Protein AF-A0AAV7J5D3-F1 (afdb_monomer_lite)

Foldseek 3Di:
DDPVVVVVVVVVVVVVLVVVVVCCCVVLVPPDPPVVCVVCVLLVLQLVLVVLLVVLLVLLVVLCVVCVVLLVVLVVLLVVLVVVVVVVPVPDPVLVVLVVVLVVVLVVVLVVLVVVLVVLLCVVVVVVVVVVVCVVVPDPDDDPLCDESGNGDDPDPSPDPVVSVVRSVVVNVSSVVSSCSVSVSVSSLSVSVSSLVSSVVSLVVLVVVLVVVVVDPDPDPNVVSVVVSVVSVVSSVVSVVSSCVSCVVSVVSVLVSVLSSLVSVVVSVVVCVVVPLLVVLVVLLVVLVPDPPPPDDPVVVVVSVVSNVVSPPPDFDDDVVPDRPDPVVSVVVSVVSVVVVVVVVVVD

pLDDT: mean 70.88, std 14.69, range [32.59, 91.94]

Structure 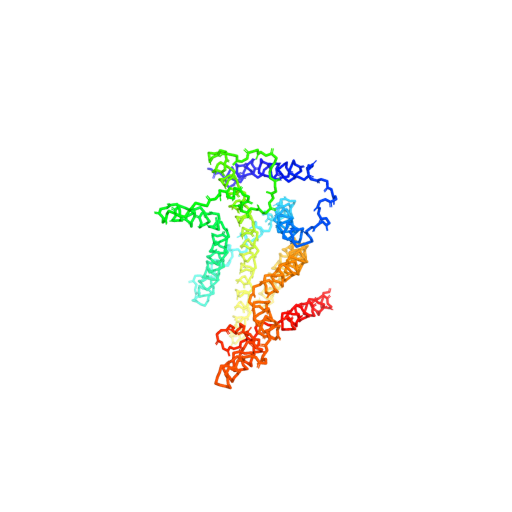(mmCIF, N/CA/C/O backbone):
data_AF-A0AAV7J5D3-F1
#
_entry.id   AF-A0AAV7J5D3-F1
#
loop_
_atom_site.group_PDB
_atom_site.id
_atom_site.type_symbol
_atom_site.label_atom_id
_atom_site.label_alt_id
_atom_site.label_comp_id
_atom_site.label_asym_id
_atom_site.label_entity_id
_atom_site.label_seq_id
_atom_site.pdbx_PDB_ins_code
_atom_site.Cartn_x
_atom_site.Cartn_y
_atom_site.Cartn_z
_atom_site.occupancy
_atom_site.B_iso_or_equiv
_atom_site.auth_seq_id
_atom_site.auth_comp_id
_atom_site.auth_asym_id
_atom_site.auth_atom_id
_atom_site.pdbx_PDB_model_num
ATOM 1 N N . MET A 1 1 ? -7.851 27.744 9.204 1.00 36.59 1 MET A N 1
ATOM 2 C CA . MET A 1 1 ? -7.614 26.862 8.051 1.00 36.59 1 MET A CA 1
ATOM 3 C C . MET A 1 1 ? -8.208 25.514 8.401 1.00 36.59 1 MET A C 1
ATOM 5 O O . MET A 1 1 ? -7.639 24.775 9.199 1.00 36.59 1 MET A O 1
ATOM 9 N N . THR A 1 2 ? -9.455 25.300 7.997 1.00 32.59 2 THR A N 1
ATOM 10 C CA . THR A 1 2 ? -10.208 24.090 8.343 1.00 32.59 2 THR A CA 1
ATOM 11 C C . THR A 1 2 ? -9.626 22.906 7.575 1.00 32.59 2 THR A C 1
ATOM 13 O O . THR A 1 2 ? -9.128 23.059 6.464 1.00 32.59 2 THR A O 1
ATOM 16 N N . PHE A 1 3 ? -9.663 21.714 8.174 1.00 36.38 3 PHE A N 1
ATOM 17 C CA . PHE A 1 3 ? -9.146 20.466 7.593 1.00 36.38 3 PHE A CA 1
ATOM 18 C C . PHE A 1 3 ? -9.681 20.202 6.164 1.00 36.38 3 PHE A C 1
ATOM 20 O O . PHE A 1 3 ? -9.004 19.574 5.357 1.00 36.38 3 PHE A O 1
ATOM 27 N N . GLU A 1 4 ? -10.847 20.761 5.825 1.00 38.91 4 GLU A N 1
ATOM 28 C CA . GLU A 1 4 ? -11.445 20.741 4.485 1.00 38.91 4 GLU A CA 1
ATOM 29 C C . GLU A 1 4 ? -10.689 21.571 3.427 1.00 38.91 4 GLU A C 1
ATOM 31 O O . GLU A 1 4 ? -10.629 21.160 2.271 1.00 38.91 4 GLU A O 1
ATOM 36 N N . GLU A 1 5 ? -10.073 22.704 3.787 1.00 36.41 5 GLU A N 1
ATOM 37 C CA . GLU A 1 5 ? -9.341 23.564 2.837 1.00 36.41 5 GLU A CA 1
ATOM 38 C C . GLU A 1 5 ? -8.019 22.926 2.395 1.00 36.41 5 GLU A C 1
ATOM 40 O O . GLU A 1 5 ? -7.658 22.985 1.221 1.00 36.41 5 GLU A O 1
ATOM 45 N N . ILE A 1 6 ? -7.323 22.260 3.322 1.00 39.62 6 ILE A N 1
ATOM 46 C CA . ILE A 1 6 ? -6.082 21.525 3.032 1.00 39.62 6 ILE A CA 1
ATOM 47 C C . ILE A 1 6 ? -6.390 20.321 2.131 1.00 39.62 6 ILE A C 1
ATOM 49 O O . ILE A 1 6 ? -5.696 20.096 1.142 1.00 39.62 6 ILE A O 1
ATOM 53 N N . TRP A 1 7 ? -7.488 19.609 2.404 1.00 48.44 7 TRP A N 1
ATOM 54 C CA . TRP A 1 7 ? -7.929 18.492 1.569 1.00 48.44 7 TRP A CA 1
ATOM 55 C C . TRP A 1 7 ? -8.357 18.940 0.164 1.00 48.44 7 TRP A C 1
ATOM 57 O O . TRP A 1 7 ? -8.027 18.273 -0.807 1.00 48.44 7 TRP A O 1
ATOM 67 N N . SER A 1 8 ? -9.023 20.091 0.028 1.00 43.75 8 SER A N 1
ATOM 68 C CA . SER A 1 8 ? -9.455 20.671 -1.258 1.00 43.75 8 SER A CA 1
ATOM 69 C C . SER A 1 8 ? -8.291 21.081 -2.180 1.00 43.75 8 SER A C 1
ATOM 71 O O . SER A 1 8 ? -8.371 20.947 -3.404 1.00 43.75 8 SER A O 1
ATOM 73 N N . ILE A 1 9 ? -7.172 21.544 -1.617 1.00 45.00 9 ILE A N 1
ATOM 74 C CA . ILE A 1 9 ? -5.987 21.917 -2.405 1.00 45.00 9 ILE A CA 1
ATOM 75 C C . ILE A 1 9 ? -5.236 20.667 -2.875 1.00 45.00 9 ILE A C 1
ATOM 77 O O . ILE A 1 9 ? -4.890 20.570 -4.055 1.00 45.00 9 ILE A O 1
ATOM 81 N N . GLU A 1 10 ? -5.053 19.673 -1.999 1.00 50.38 10 GLU A N 1
ATOM 82 C CA . GLU A 1 10 ? -4.481 18.383 -2.402 1.00 50.38 10 GLU A CA 1
ATOM 83 C C . GLU A 1 10 ? -5.347 17.726 -3.491 1.00 50.38 10 GLU A C 1
ATOM 85 O O . GLU A 1 10 ? -4.829 17.177 -4.459 1.00 50.38 10 GLU A O 1
ATOM 90 N N . PHE A 1 11 ? -6.670 17.868 -3.414 1.00 52.91 11 PHE A N 1
ATOM 91 C CA . PHE A 1 11 ? -7.672 17.347 -4.353 1.00 52.91 11 PHE A CA 1
ATOM 92 C C . PHE A 1 11 ? -7.592 17.903 -5.778 1.00 52.91 11 PHE A C 1
ATOM 94 O O . PHE A 1 11 ? -7.777 17.161 -6.748 1.00 52.91 11 PHE A O 1
ATOM 101 N N . ALA A 1 12 ? -7.334 19.200 -5.944 1.00 47.59 12 ALA A N 1
ATOM 102 C CA . ALA A 1 12 ? -7.120 19.775 -7.272 1.00 47.59 12 ALA A CA 1
ATOM 103 C C . ALA A 1 12 ? -5.873 19.161 -7.928 1.00 47.59 12 ALA A C 1
ATOM 105 O O . ALA A 1 12 ? -5.887 18.821 -9.114 1.00 47.59 12 ALA A O 1
ATOM 106 N N . VAL A 1 13 ? -4.841 18.918 -7.115 1.00 50.47 13 VAL A N 1
ATOM 107 C CA . VAL A 1 13 ? -3.612 18.223 -7.505 1.00 50.47 13 VAL A CA 1
ATOM 108 C C . VAL A 1 13 ? -3.896 16.741 -7.817 1.00 50.47 13 VAL A C 1
ATOM 110 O O . VAL A 1 13 ? -3.432 16.251 -8.841 1.00 50.47 13 VAL A O 1
ATOM 113 N N . PHE A 1 14 ? -4.760 16.051 -7.058 1.00 54.62 14 PHE A N 1
ATOM 114 C CA . PHE A 1 14 ? -5.232 14.684 -7.355 1.00 54.62 14 PHE A CA 1
ATOM 115 C C . PHE A 1 14 ? -5.939 14.562 -8.712 1.00 54.62 14 PHE A C 1
ATOM 117 O O . PHE A 1 14 ? -5.673 13.618 -9.457 1.00 54.62 14 PHE A O 1
ATOM 124 N N . LYS A 1 15 ? -6.839 15.496 -9.055 1.00 56.88 15 LYS A N 1
ATOM 125 C CA . LYS A 1 15 ? -7.505 15.509 -10.371 1.00 56.88 15 LYS A CA 1
ATOM 126 C C . LYS A 1 15 ? -6.503 15.763 -11.490 1.00 56.88 15 LYS A C 1
ATOM 128 O O . LYS A 1 15 ? -6.529 15.051 -12.485 1.00 56.88 15 LYS A O 1
ATOM 133 N N . LEU A 1 16 ? -5.604 16.731 -11.317 1.00 51.75 16 LEU A N 1
ATOM 134 C CA . LEU A 1 16 ? -4.569 17.049 -12.301 1.00 51.75 16 LEU A CA 1
ATOM 135 C C . LEU A 1 16 ? -3.589 15.891 -12.515 1.00 51.75 16 LEU A C 1
ATOM 137 O O . LEU A 1 16 ? -3.230 15.626 -13.657 1.00 51.75 16 LEU A O 1
ATOM 141 N N . ILE A 1 17 ? -3.212 15.168 -11.457 1.00 54.12 17 ILE A N 1
ATOM 142 C CA . ILE A 1 17 ? -2.296 14.023 -11.538 1.00 54.12 17 ILE A CA 1
ATOM 143 C C . ILE A 1 17 ? -3.001 12.778 -12.072 1.00 54.12 17 ILE A C 1
ATOM 145 O O . ILE A 1 17 ? -2.451 12.096 -12.920 1.00 54.12 17 ILE A O 1
ATOM 149 N N . GLY A 1 18 ? -4.229 12.475 -11.647 1.00 53.59 18 GLY A N 1
ATOM 150 C CA . GLY A 1 18 ? -4.993 11.356 -12.208 1.00 53.59 18 GLY A CA 1
ATOM 151 C C . GLY A 1 18 ? -5.295 11.554 -13.696 1.00 53.59 18 GLY A C 1
ATOM 152 O O . GLY A 1 18 ? -5.185 10.615 -14.486 1.00 53.59 18 GLY A O 1
ATOM 153 N N . ILE A 1 19 ? -5.609 12.790 -14.099 1.00 55.44 19 ILE A N 1
ATOM 154 C CA . ILE A 1 19 ? -5.796 13.166 -15.504 1.00 55.44 19 ILE A CA 1
ATOM 155 C C . ILE A 1 19 ? -4.457 13.134 -16.247 1.00 55.44 19 ILE A C 1
ATOM 157 O O . ILE A 1 19 ? -4.412 12.596 -17.342 1.00 55.44 19 ILE A O 1
ATOM 161 N N . SER A 1 20 ? -3.350 13.614 -15.674 1.00 51.62 20 SER A N 1
ATOM 162 C CA . SER A 1 20 ? -2.047 13.570 -16.353 1.00 51.62 20 SER A CA 1
ATOM 163 C C . SER A 1 20 ? -1.475 12.155 -16.459 1.00 51.62 20 SER A C 1
ATOM 165 O O . SER A 1 20 ? -0.891 11.827 -17.484 1.00 51.62 20 SER A O 1
ATOM 167 N N . LEU A 1 21 ? -1.699 11.293 -15.463 1.00 51.84 21 LEU A N 1
ATOM 168 C CA . LEU A 1 21 ? -1.267 9.896 -15.451 1.00 51.84 21 LEU A CA 1
ATOM 169 C C . LEU A 1 21 ? -2.088 9.053 -16.428 1.00 51.84 21 LEU A C 1
ATOM 171 O O . LEU A 1 21 ? -1.528 8.293 -17.209 1.00 51.84 21 LEU A O 1
ATOM 175 N N . SER A 1 22 ? -3.414 9.224 -16.434 1.00 55.31 22 SER A N 1
ATOM 176 C CA . SER A 1 22 ? -4.280 8.577 -17.425 1.00 55.31 22 SER A CA 1
ATOM 177 C C . SER A 1 22 ? -3.998 9.093 -18.833 1.00 55.31 22 SER A C 1
ATOM 179 O O . SER A 1 22 ? -3.942 8.293 -19.757 1.00 55.31 22 SER A O 1
ATOM 181 N N . HIS A 1 23 ? -3.729 10.388 -19.004 1.00 51.81 23 HIS A N 1
ATOM 182 C CA . HIS A 1 23 ? -3.381 10.960 -20.300 1.00 51.81 23 HIS A CA 1
ATOM 183 C C . HIS A 1 23 ? -1.976 10.556 -20.762 1.00 51.81 23 HIS A C 1
ATOM 185 O O . HIS A 1 23 ? -1.795 10.371 -21.955 1.00 51.81 23 HIS A O 1
ATOM 191 N N . ALA A 1 24 ? -1.000 10.366 -19.867 1.00 50.69 24 ALA A N 1
ATOM 192 C CA . ALA A 1 24 ? 0.343 9.876 -20.200 1.00 50.69 24 ALA A CA 1
ATOM 193 C C . ALA A 1 24 ? 0.362 8.376 -20.515 1.00 50.69 24 ALA A C 1
ATOM 195 O O . ALA A 1 24 ? 1.063 7.946 -21.428 1.00 50.69 24 ALA A O 1
ATOM 196 N N . LEU A 1 25 ? -0.454 7.586 -19.811 1.00 53.22 25 LEU A N 1
ATOM 197 C CA . LEU A 1 25 ? -0.694 6.191 -20.163 1.00 53.22 25 LEU A CA 1
ATOM 198 C C . LEU A 1 25 ? -1.401 6.131 -21.522 1.00 53.22 25 LEU A C 1
ATOM 200 O O . LEU A 1 25 ? -0.876 5.536 -22.449 1.00 53.22 25 LEU A O 1
ATOM 204 N N . VAL A 1 26 ? -2.536 6.810 -21.707 1.00 49.50 26 VAL A N 1
ATOM 205 C CA . VAL A 1 26 ? -3.296 6.782 -22.972 1.00 49.50 26 VAL A CA 1
ATOM 206 C C . VAL A 1 26 ? -2.495 7.356 -24.148 1.00 49.50 26 VAL A C 1
ATOM 208 O O . VAL A 1 26 ? -2.555 6.796 -25.241 1.00 49.50 26 VAL A O 1
ATOM 211 N N . SER A 1 27 ? -1.708 8.419 -23.954 1.00 45.56 27 SER A N 1
ATOM 212 C CA . SER A 1 27 ? -0.880 9.001 -25.020 1.00 45.56 27 SER A CA 1
ATOM 213 C C . SER A 1 27 ? 0.373 8.176 -25.329 1.00 45.56 27 SER A C 1
ATOM 215 O O . SER A 1 27 ? 0.782 8.134 -26.488 1.00 45.56 27 SER A O 1
ATOM 217 N N . GLY A 1 28 ? 0.944 7.472 -24.342 1.00 47.78 28 GLY A N 1
ATOM 218 C CA . GLY A 1 28 ? 2.042 6.517 -24.532 1.00 47.78 28 GLY A CA 1
ATOM 219 C C . GLY A 1 28 ? 1.597 5.177 -25.135 1.00 47.78 28 GLY A C 1
ATOM 220 O O . GLY A 1 28 ? 2.317 4.602 -25.948 1.00 47.78 28 GLY A O 1
ATOM 221 N N . TYR A 1 29 ? 0.385 4.704 -24.816 1.00 50.06 29 TYR A N 1
ATOM 222 C CA . TYR A 1 29 ? -0.185 3.451 -25.338 1.00 50.06 29 TYR A CA 1
ATOM 223 C C . TYR A 1 29 ? -0.724 3.557 -26.766 1.00 50.06 29 TYR A C 1
ATOM 225 O O . TYR A 1 29 ? -0.978 2.530 -27.389 1.00 50.06 29 TYR A O 1
ATOM 233 N N . CYS A 1 30 ? -0.902 4.760 -27.318 1.00 43.88 30 CYS A N 1
ATOM 234 C CA . CYS A 1 30 ? -1.541 4.909 -28.628 1.00 43.88 30 CYS A CA 1
ATOM 235 C C . CYS A 1 30 ? -0.591 4.747 -29.830 1.00 43.88 30 CYS A C 1
ATOM 237 O O . CYS A 1 30 ? -1.042 4.933 -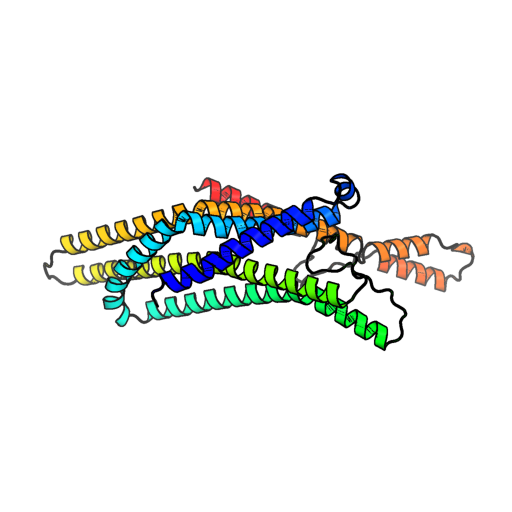30.960 1.00 43.88 30 CYS A O 1
ATOM 239 N N . LYS A 1 31 ? 0.705 4.432 -29.639 1.00 44.25 31 LYS A N 1
ATOM 240 C CA . LYS A 1 31 ? 1.666 4.410 -30.762 1.00 44.25 31 LYS A CA 1
ATOM 241 C C . LYS A 1 31 ? 2.808 3.374 -30.796 1.00 44.25 31 LYS A C 1
ATOM 243 O O . LYS A 1 31 ? 3.707 3.569 -31.610 1.00 44.25 31 LYS A O 1
ATOM 248 N N . PRO A 1 32 ? 2.763 2.234 -30.090 1.00 47.69 32 PRO A N 1
ATOM 249 C CA . PRO A 1 32 ? 3.345 1.017 -30.638 1.00 47.69 32 PRO A CA 1
ATOM 250 C C . PRO A 1 32 ? 2.210 0.066 -31.009 1.00 47.69 32 PRO A C 1
ATOM 252 O O . PRO A 1 32 ? 1.333 -0.236 -30.198 1.00 47.69 32 PRO A O 1
ATOM 255 N N . SER A 1 33 ? 2.197 -0.377 -32.260 1.00 49.22 33 SER A N 1
ATOM 256 C CA . SER A 1 33 ? 1.322 -1.440 -32.738 1.00 49.22 33 SER A CA 1
ATOM 257 C C . SER A 1 33 ? 1.333 -2.608 -31.751 1.00 49.22 33 SER A C 1
ATOM 259 O O . SER A 1 33 ? 2.394 -3.066 -31.342 1.00 49.22 33 SER A O 1
ATOM 261 N N . LEU A 1 34 ? 0.154 -3.135 -31.409 1.00 52.34 34 LEU A N 1
ATOM 262 C CA . LEU A 1 34 ? -0.038 -4.375 -30.634 1.00 52.34 34 LEU A CA 1
ATOM 263 C C . LEU A 1 34 ? 0.832 -5.552 -31.141 1.00 52.34 34 LEU A C 1
ATOM 265 O O . LEU A 1 34 ? 1.062 -6.501 -30.402 1.00 52.34 34 LEU A O 1
ATOM 269 N N . LEU A 1 35 ? 1.321 -5.466 -32.384 1.00 48.00 35 LEU A N 1
ATOM 270 C CA . LEU A 1 35 ? 2.261 -6.381 -33.029 1.00 48.00 35 LEU A CA 1
ATOM 271 C C . LEU A 1 35 ? 3.660 -6.408 -32.374 1.00 48.00 35 LEU A C 1
ATOM 273 O O . LEU A 1 35 ? 4.190 -7.491 -32.172 1.00 48.00 35 LEU A O 1
ATOM 277 N N . ASP A 1 36 ? 4.219 -5.264 -31.964 1.00 56.88 36 ASP A N 1
ATOM 278 C CA . ASP A 1 36 ? 5.592 -5.165 -31.423 1.00 56.88 36 ASP A CA 1
ATOM 279 C C . ASP A 1 36 ? 5.718 -5.804 -30.026 1.00 56.88 36 ASP A C 1
ATOM 281 O O . ASP A 1 36 ? 6.803 -6.170 -29.579 1.00 56.88 36 ASP A O 1
ATOM 285 N N . TRP A 1 37 ? 4.594 -5.957 -29.318 1.00 56.72 37 TRP A N 1
ATOM 286 C CA . TRP A 1 37 ? 4.533 -6.614 -28.009 1.00 56.72 37 TRP A CA 1
ATOM 287 C C . TRP A 1 37 ? 4.737 -8.127 -28.100 1.00 56.72 37 TRP A C 1
ATOM 289 O O . TRP A 1 37 ? 5.162 -8.747 -27.124 1.00 56.72 37 TRP A O 1
ATOM 299 N N . PHE A 1 38 ? 4.431 -8.725 -29.256 1.00 55.81 38 PHE A N 1
ATOM 300 C CA . PHE A 1 38 ? 4.620 -10.156 -29.475 1.00 55.81 38 PHE A CA 1
ATOM 301 C C . PHE A 1 38 ? 6.084 -10.524 -29.741 1.00 55.81 38 PHE A C 1
ATOM 303 O O . PHE A 1 38 ? 6.456 -11.669 -29.490 1.00 55.81 38 PHE A O 1
ATOM 310 N N . ASP A 1 39 ? 6.917 -9.569 -30.164 1.00 61.69 39 ASP A N 1
ATOM 311 C CA . ASP A 1 39 ? 8.324 -9.827 -30.485 1.00 61.69 39 ASP A CA 1
ATOM 312 C C . ASP A 1 39 ? 9.204 -9.988 -29.231 1.00 61.69 39 ASP A C 1
ATOM 314 O O . ASP A 1 39 ? 10.155 -10.767 -29.243 1.00 61.69 39 ASP A O 1
ATOM 318 N N . ASP A 1 40 ? 8.864 -9.327 -28.114 1.00 72.19 40 ASP A N 1
ATOM 319 C CA . ASP A 1 40 ? 9.622 -9.395 -26.855 1.00 72.19 40 ASP A CA 1
ATOM 320 C C . ASP A 1 40 ? 8.696 -9.610 -25.640 1.00 72.19 40 ASP A C 1
ATOM 322 O O . ASP A 1 40 ? 8.446 -8.719 -24.821 1.00 72.19 40 ASP A O 1
ATOM 326 N N . ILE A 1 41 ? 8.216 -10.850 -25.483 1.00 75.25 41 ILE A N 1
ATOM 327 C CA . ILE A 1 41 ? 7.300 -11.293 -24.406 1.00 75.25 41 ILE A CA 1
ATOM 328 C C . ILE A 1 41 ? 7.780 -10.859 -23.006 1.00 75.25 41 ILE A C 1
ATOM 330 O O . ILE A 1 41 ? 6.984 -10.575 -22.112 1.00 75.25 41 ILE A O 1
ATOM 334 N N . TYR A 1 42 ? 9.094 -10.781 -22.798 1.00 72.75 42 TYR A N 1
ATOM 335 C CA . TYR A 1 42 ? 9.681 -10.372 -21.523 1.00 72.75 42 TYR A CA 1
ATOM 336 C C . TYR A 1 42 ? 9.556 -8.874 -21.245 1.00 72.75 42 TYR A C 1
ATOM 338 O O . TYR A 1 42 ? 9.266 -8.492 -20.115 1.00 72.75 42 TYR A O 1
ATOM 346 N N . HIS A 1 43 ? 9.746 -8.035 -22.265 1.00 75.31 43 HIS A N 1
ATOM 347 C CA . HIS A 1 43 ? 9.540 -6.594 -22.140 1.00 75.31 43 HIS A CA 1
ATOM 348 C C . HIS A 1 43 ? 8.053 -6.298 -21.923 1.00 75.31 43 HIS A C 1
ATOM 350 O O . HIS A 1 43 ? 7.693 -5.525 -21.038 1.00 75.31 43 HIS A O 1
ATOM 356 N N . ALA A 1 44 ? 7.183 -7.018 -22.638 1.00 77.38 44 ALA A N 1
ATOM 357 C CA . ALA A 1 44 ? 5.742 -6.975 -22.425 1.00 77.38 44 ALA A CA 1
ATOM 358 C C . ALA A 1 44 ? 5.351 -7.325 -20.977 1.00 77.38 44 ALA A C 1
ATOM 360 O O . ALA A 1 44 ? 4.531 -6.630 -20.380 1.00 77.38 44 ALA A O 1
ATOM 361 N N . ALA A 1 45 ? 5.955 -8.363 -20.386 1.00 76.25 45 ALA A N 1
ATOM 362 C CA . ALA A 1 45 ? 5.697 -8.755 -19.000 1.00 76.25 45 ALA A CA 1
ATOM 363 C C . ALA A 1 45 ? 6.155 -7.696 -17.977 1.00 76.25 45 ALA A C 1
ATOM 365 O O . ALA A 1 45 ? 5.462 -7.476 -16.982 1.00 76.25 45 ALA A O 1
ATOM 366 N N . GLU A 1 46 ? 7.282 -7.022 -18.224 1.00 75.81 46 GLU A N 1
ATOM 367 C CA . GLU A 1 46 ? 7.785 -5.934 -17.374 1.00 75.81 46 GLU A CA 1
ATOM 368 C C . GLU A 1 46 ? 6.860 -4.707 -17.425 1.00 75.81 46 GLU A C 1
ATOM 370 O O . GLU A 1 46 ? 6.466 -4.174 -16.386 1.00 75.81 46 GLU A O 1
ATOM 375 N N . VAL A 1 47 ? 6.424 -4.303 -18.624 1.00 81.19 47 VAL A N 1
ATOM 376 C CA . VAL A 1 47 ? 5.466 -3.197 -18.780 1.00 81.19 47 VAL A CA 1
ATOM 377 C C . VAL A 1 47 ? 4.100 -3.569 -18.198 1.00 81.19 47 VAL A C 1
ATOM 379 O O . VAL A 1 47 ? 3.441 -2.740 -17.575 1.00 81.19 47 VAL A O 1
ATOM 382 N N . PHE A 1 48 ? 3.672 -4.823 -18.333 1.00 82.94 48 PHE A N 1
ATOM 383 C CA . PHE A 1 48 ? 2.415 -5.287 -17.753 1.00 82.94 48 PHE A CA 1
ATOM 384 C C . PHE A 1 48 ? 2.429 -5.256 -16.216 1.00 82.94 48 PHE A C 1
ATOM 386 O O . PHE A 1 48 ? 1.462 -4.789 -15.616 1.00 82.94 48 PHE A O 1
ATOM 393 N N . SER A 1 49 ? 3.528 -5.666 -15.574 1.00 83.06 49 SER A N 1
ATOM 394 C CA . SER A 1 49 ? 3.732 -5.507 -14.122 1.00 83.06 49 SER A CA 1
ATOM 395 C C . SER A 1 49 ? 3.591 -4.039 -13.694 1.00 83.06 49 SER A C 1
ATOM 397 O O . SER A 1 49 ? 2.829 -3.713 -12.778 1.00 83.06 49 SER A O 1
ATOM 399 N N . LEU A 1 50 ? 4.205 -3.117 -14.441 1.00 81.69 50 LEU A N 1
ATOM 400 C CA . LEU A 1 50 ? 4.058 -1.686 -14.191 1.00 81.69 50 LEU A CA 1
ATOM 401 C C . LEU A 1 50 ? 2.595 -1.217 -14.298 1.00 81.69 50 LEU A C 1
ATOM 403 O O . LEU A 1 50 ? 2.111 -0.499 -13.419 1.00 81.69 50 LEU A O 1
ATOM 407 N N . ILE A 1 51 ? 1.876 -1.635 -15.347 1.00 84.94 51 ILE A N 1
ATOM 408 C CA . ILE A 1 51 ? 0.452 -1.310 -15.534 1.00 84.94 51 ILE A CA 1
ATOM 409 C C . ILE A 1 51 ? -0.368 -1.782 -14.336 1.00 84.94 51 ILE A C 1
ATOM 411 O O . ILE A 1 51 ? -1.203 -1.027 -13.838 1.00 84.94 51 ILE A O 1
ATOM 415 N N . LEU A 1 52 ? -0.133 -3.006 -13.854 1.00 84.69 52 LEU A N 1
ATOM 416 C CA . LEU A 1 52 ? -0.846 -3.559 -12.703 1.00 84.69 52 LEU A CA 1
ATOM 417 C C . LEU A 1 52 ? -0.595 -2.744 -11.429 1.00 84.69 52 LEU A C 1
ATOM 419 O O . LEU A 1 52 ? -1.544 -2.446 -10.701 1.00 84.69 52 LEU A O 1
ATOM 423 N N . SER A 1 53 ? 0.653 -2.337 -11.182 1.00 84.69 53 SER A N 1
ATOM 424 C CA . SER A 1 53 ? 1.029 -1.509 -10.028 1.00 84.69 53 SER A CA 1
ATOM 425 C C . SER A 1 53 ? 0.374 -0.118 -10.064 1.00 84.69 53 SER A C 1
ATOM 427 O O . SER A 1 53 ? -0.172 0.370 -9.063 1.00 84.69 53 SER A O 1
ATOM 429 N N . VAL A 1 54 ? 0.331 0.507 -11.244 1.00 83.00 54 VAL A N 1
ATOM 430 C CA . VAL A 1 54 ? -0.350 1.794 -11.437 1.00 83.00 54 VAL A CA 1
ATOM 431 C C . VAL A 1 54 ? -1.866 1.646 -11.299 1.00 83.00 54 VAL A C 1
ATOM 433 O O . VAL A 1 54 ? -2.500 2.432 -10.590 1.00 83.00 54 VAL A O 1
ATOM 436 N N . LEU A 1 55 ? -2.454 0.612 -11.904 1.00 86.38 55 LEU A N 1
ATOM 437 C CA . LEU A 1 55 ? -3.879 0.308 -11.792 1.00 86.38 55 LEU A CA 1
ATOM 438 C C . LEU A 1 55 ? -4.285 0.098 -10.330 1.00 86.38 55 LEU A C 1
ATOM 440 O O . LEU A 1 55 ? -5.316 0.611 -9.896 1.00 86.38 55 LEU A O 1
ATOM 444 N N . LEU A 1 56 ? -3.455 -0.595 -9.550 1.00 86.56 56 LEU A N 1
ATOM 445 C CA . LEU A 1 56 ? -3.681 -0.787 -8.123 1.00 86.56 56 LEU A CA 1
ATOM 446 C C . LEU A 1 56 ? -3.701 0.547 -7.363 1.00 86.56 56 LEU A C 1
ATOM 448 O O . LEU A 1 56 ? -4.602 0.786 -6.555 1.00 86.56 56 LEU A O 1
ATOM 452 N N . SER A 1 57 ? -2.750 1.435 -7.649 1.00 85.44 57 SER A N 1
ATOM 453 C CA . SER A 1 57 ? -2.696 2.769 -7.038 1.00 85.44 57 SER A CA 1
ATOM 454 C C . SER A 1 57 ? -3.954 3.589 -7.359 1.00 85.44 57 SER A C 1
ATOM 456 O O . SER A 1 57 ? -4.541 4.206 -6.467 1.00 85.44 57 SER A O 1
ATOM 458 N N . ILE A 1 58 ? -4.430 3.527 -8.608 1.00 84.88 58 ILE A N 1
ATOM 459 C CA . ILE A 1 58 ? -5.665 4.189 -9.053 1.00 84.88 58 ILE A CA 1
ATOM 460 C C . ILE A 1 58 ? -6.896 3.588 -8.365 1.00 84.88 58 ILE A C 1
ATOM 462 O O . ILE A 1 58 ? -7.773 4.331 -7.923 1.00 84.88 58 ILE A O 1
ATOM 466 N N . ILE A 1 59 ? -6.981 2.261 -8.231 1.00 86.06 59 ILE A N 1
ATOM 467 C CA . ILE A 1 59 ? -8.096 1.593 -7.540 1.00 86.06 59 ILE A CA 1
ATOM 468 C C . ILE A 1 59 ? -8.146 2.016 -6.070 1.00 86.06 59 ILE A C 1
ATOM 470 O O . ILE A 1 59 ? -9.218 2.359 -5.577 1.00 86.06 59 ILE A O 1
ATOM 474 N N . LYS A 1 60 ? -7.004 2.060 -5.373 1.00 86.19 60 LYS A N 1
ATOM 475 C CA . LYS A 1 60 ? -6.945 2.537 -3.981 1.00 86.19 60 LYS A CA 1
ATOM 476 C C . LYS A 1 60 ? -7.399 3.994 -3.866 1.00 86.19 60 LYS A C 1
ATOM 478 O O . LYS A 1 60 ? -8.260 4.304 -3.043 1.00 86.19 60 LYS A O 1
ATOM 483 N N . ALA A 1 61 ? -6.862 4.873 -4.714 1.00 84.81 61 ALA A N 1
ATOM 484 C CA . ALA A 1 61 ? -7.198 6.294 -4.704 1.00 84.81 61 ALA A CA 1
ATOM 485 C C . ALA A 1 61 ? -8.684 6.538 -5.022 1.00 84.81 61 ALA A C 1
ATOM 487 O O . ALA A 1 61 ? -9.363 7.270 -4.306 1.00 84.81 61 ALA A O 1
ATOM 488 N N . SER A 1 62 ? -9.212 5.879 -6.056 1.00 83.69 62 SER A N 1
ATOM 489 C CA . SER A 1 62 ? -10.617 5.998 -6.461 1.00 83.69 62 SER A CA 1
ATOM 490 C C . SER A 1 62 ? -11.583 5.401 -5.436 1.00 83.69 62 SER A C 1
ATOM 492 O O . SER A 1 62 ? -12.634 5.985 -5.180 1.00 83.69 62 SER A O 1
ATOM 494 N N . ALA A 1 63 ? -11.236 4.286 -4.791 1.00 84.19 63 ALA A N 1
ATOM 495 C CA . ALA A 1 63 ? -12.062 3.712 -3.734 1.00 84.19 63 ALA A CA 1
ATOM 496 C C . ALA A 1 63 ? -12.138 4.637 -2.510 1.00 84.19 63 ALA A C 1
ATOM 498 O O . ALA A 1 63 ? -13.227 4.897 -1.996 1.00 84.19 63 ALA A O 1
ATOM 499 N N . LEU A 1 64 ? -11.001 5.197 -2.082 1.00 83.25 64 LEU A N 1
ATOM 500 C CA . LEU A 1 64 ? -10.950 6.158 -0.977 1.00 83.25 64 LEU A CA 1
ATOM 501 C C . LEU A 1 64 ? -11.739 7.435 -1.307 1.00 83.25 64 LEU A C 1
ATOM 503 O O . LEU A 1 64 ? -12.465 7.958 -0.463 1.00 83.25 64 LEU A O 1
ATOM 507 N N . TRP A 1 65 ? -11.660 7.873 -2.563 1.00 84.25 65 TRP A N 1
ATOM 508 C CA . TRP A 1 65 ? -12.413 8.994 -3.111 1.00 84.25 65 TRP A CA 1
ATOM 509 C C . TRP A 1 65 ? -13.935 8.778 -3.073 1.00 84.25 65 TRP A C 1
ATOM 511 O O . TRP A 1 65 ? -14.680 9.608 -2.544 1.00 84.25 65 TRP A O 1
ATOM 521 N N . ILE A 1 66 ? -14.414 7.646 -3.598 1.00 86.06 66 ILE A N 1
ATOM 522 C CA . ILE A 1 66 ? -15.845 7.306 -3.629 1.00 86.06 66 ILE A CA 1
ATOM 523 C C . ILE A 1 66 ? -16.397 7.190 -2.202 1.00 86.06 66 ILE A C 1
ATOM 525 O O . ILE A 1 66 ? -17.508 7.640 -1.920 1.00 86.06 66 ILE A O 1
ATOM 529 N N . CYS A 1 67 ? -15.608 6.638 -1.279 1.00 83.38 67 CYS A N 1
ATOM 530 C CA . CYS A 1 67 ? -16.029 6.404 0.097 1.00 83.38 67 CYS A CA 1
ATOM 531 C C . CYS A 1 67 ? -15.730 7.559 1.068 1.00 83.38 67 CYS A C 1
ATOM 533 O O . CYS A 1 67 ? -15.943 7.392 2.270 1.00 83.38 67 CYS A O 1
ATOM 535 N N . GLN A 1 68 ? -15.293 8.729 0.589 1.00 87.19 68 GLN A N 1
ATOM 536 C CA . GLN A 1 68 ? -14.871 9.846 1.448 1.00 87.19 68 GLN A CA 1
ATOM 537 C C . GLN A 1 68 ? -15.930 10.266 2.483 1.00 87.19 68 GLN A C 1
ATOM 539 O O . GLN A 1 68 ? -15.603 10.534 3.635 1.00 87.19 68 GLN A O 1
ATOM 544 N N . ARG A 1 69 ? -17.217 10.266 2.108 1.00 88.25 69 ARG A N 1
ATOM 545 C CA . ARG A 1 69 ? -18.314 10.648 3.014 1.00 88.25 69 ARG A CA 1
ATOM 546 C C . ARG A 1 69 ? -18.463 9.649 4.159 1.00 88.25 69 ARG A C 1
ATOM 548 O O . ARG A 1 69 ? -18.535 10.048 5.317 1.00 88.25 69 ARG A O 1
ATOM 555 N N . ASN A 1 70 ? -18.427 8.360 3.832 1.00 88.12 70 ASN A N 1
ATOM 556 C CA . ASN A 1 70 ? -18.508 7.282 4.815 1.00 88.12 70 ASN A CA 1
ATOM 557 C C . ASN A 1 70 ? -17.273 7.283 5.726 1.00 88.12 70 ASN A C 1
ATOM 559 O O . ASN A 1 70 ? -17.388 7.041 6.923 1.00 88.12 70 ASN A O 1
ATOM 563 N N . LEU A 1 71 ? -16.092 7.587 5.176 1.00 87.69 71 LEU A N 1
ATOM 564 C CA . LEU A 1 71 ? -14.861 7.713 5.952 1.00 87.69 71 LEU A CA 1
ATOM 565 C C . LEU A 1 71 ? -14.947 8.865 6.962 1.00 87.69 71 LEU A C 1
ATOM 567 O O . LEU A 1 71 ? -14.595 8.676 8.123 1.00 87.69 71 LEU A O 1
ATOM 571 N N . LEU A 1 72 ? -15.444 10.034 6.549 1.00 88.81 72 LEU A N 1
ATOM 572 C CA . LEU A 1 72 ? -15.644 11.176 7.446 1.00 88.81 72 LEU A CA 1
ATOM 573 C C . LEU A 1 72 ? -16.650 10.860 8.559 1.00 88.81 72 LEU A C 1
ATOM 575 O O . LEU A 1 72 ? -16.420 11.224 9.712 1.00 88.81 72 LEU A O 1
ATOM 579 N N . GLU A 1 73 ? -17.727 10.136 8.244 1.00 91.00 73 GLU A N 1
ATOM 580 C CA . GLU A 1 73 ? -18.684 9.656 9.245 1.00 91.00 73 GLU A CA 1
ATOM 581 C C . GLU A 1 73 ? -18.010 8.720 10.263 1.00 91.00 73 GLU A C 1
ATOM 583 O O . GLU A 1 73 ? -18.142 8.926 11.467 1.00 91.00 73 GLU A O 1
ATOM 588 N N . ILE A 1 74 ? -17.204 7.759 9.796 1.00 89.19 74 ILE A N 1
ATOM 589 C CA . ILE A 1 74 ? -16.435 6.846 10.658 1.00 89.19 74 ILE A CA 1
ATOM 590 C C . ILE A 1 74 ? -15.446 7.616 11.545 1.00 89.19 74 ILE A C 1
ATOM 592 O O . ILE A 1 74 ? -15.309 7.312 12.728 1.00 89.19 74 ILE A O 1
ATOM 596 N N . ILE A 1 75 ? -14.750 8.617 11.002 1.00 88.44 75 ILE A N 1
ATOM 597 C CA . ILE A 1 75 ? -13.810 9.445 11.773 1.00 88.44 75 ILE A CA 1
ATOM 598 C C . ILE A 1 75 ? -14.556 10.231 12.859 1.00 88.44 75 ILE A C 1
ATOM 600 O O . ILE A 1 75 ? -14.077 10.323 13.992 1.00 88.44 75 ILE A O 1
ATOM 604 N N . LYS A 1 76 ? -15.749 10.751 12.552 1.00 89.75 76 LYS A N 1
ATOM 605 C CA . LYS A 1 76 ? -16.604 11.441 13.524 1.00 89.75 76 LYS A CA 1
ATOM 606 C C . LYS A 1 76 ? -17.103 10.491 14.621 1.00 89.75 76 LYS A C 1
ATOM 608 O O . LYS A 1 76 ? -17.055 10.848 15.797 1.00 89.75 76 LYS A O 1
ATOM 613 N N . ASP A 1 77 ? -17.497 9.272 14.255 1.00 88.75 77 ASP A N 1
ATOM 614 C CA . ASP A 1 77 ? -17.847 8.201 15.199 1.00 88.75 77 ASP A CA 1
ATOM 615 C C . ASP A 1 77 ? -16.654 7.863 16.123 1.00 88.75 77 ASP A C 1
ATOM 617 O O . ASP A 1 77 ? -16.808 7.740 17.342 1.00 88.75 77 ASP A O 1
ATOM 621 N N . PHE A 1 78 ? -15.432 7.797 15.578 1.00 86.25 78 PHE A N 1
ATOM 622 C CA . PHE A 1 78 ? -14.211 7.590 16.367 1.00 86.25 78 PHE A CA 1
ATOM 623 C C . PHE A 1 78 ? -13.901 8.738 17.322 1.00 86.25 78 PHE A C 1
ATOM 625 O O . PHE A 1 78 ? -13.469 8.477 18.443 1.00 86.25 78 PHE A O 1
ATOM 632 N N . HIS A 1 79 ? -14.116 9.987 16.910 1.00 87.38 79 HIS A N 1
ATOM 633 C CA . HIS A 1 79 ? -13.929 11.144 17.783 1.00 87.38 79 HIS A CA 1
ATOM 634 C C . HIS A 1 79 ? -14.828 11.051 19.028 1.00 87.38 79 HIS A C 1
ATOM 636 O O . HIS A 1 79 ? -14.367 11.266 20.149 1.00 87.38 79 HIS A O 1
ATOM 642 N N . ASN A 1 80 ? -16.088 10.643 18.850 1.00 84.75 80 ASN A N 1
ATOM 643 C CA . ASN A 1 80 ? -17.029 10.450 19.957 1.00 84.75 80 ASN A CA 1
ATOM 644 C C . ASN A 1 80 ? -16.618 9.296 20.890 1.00 84.75 80 ASN A C 1
ATOM 646 O O . ASN A 1 80 ? -16.789 9.380 22.103 1.00 84.75 80 ASN A O 1
ATOM 650 N N . LEU A 1 81 ? -16.045 8.219 20.346 1.00 83.19 81 LEU A N 1
ATOM 651 C CA . LEU A 1 81 ? -15.478 7.121 21.142 1.00 83.19 81 LEU A CA 1
ATOM 652 C C . LEU A 1 81 ? -14.202 7.513 21.887 1.00 83.19 81 LEU A C 1
ATOM 654 O O . LEU A 1 81 ? -13.929 7.007 22.983 1.00 83.19 81 LEU A O 1
ATOM 658 N N . TRP A 1 82 ? -13.402 8.383 21.276 1.00 81.88 82 TRP A N 1
ATOM 659 C CA . TRP A 1 82 ? -12.134 8.822 21.829 1.00 81.88 82 TRP A CA 1
ATOM 660 C C . TRP A 1 82 ? -12.332 9.698 23.061 1.00 81.88 82 TRP A C 1
ATOM 662 O O . TRP A 1 82 ? -11.694 9.428 24.074 1.00 81.88 82 TRP A O 1
ATOM 672 N N . SER A 1 83 ? -13.263 10.658 23.025 1.00 80.50 83 SER A N 1
ATOM 673 C CA . SER A 1 83 ? -13.546 11.535 24.173 1.00 80.50 83 SER A CA 1
ATOM 674 C C . SER A 1 83 ? -13.928 10.747 25.431 1.00 80.50 83 SER A C 1
ATOM 676 O O . SER A 1 83 ? -13.475 11.056 26.531 1.00 80.50 83 SER A O 1
ATOM 678 N N . TYR A 1 84 ? -14.690 9.660 25.274 1.00 74.19 84 TYR A N 1
ATOM 679 C CA . TYR A 1 84 ? -14.990 8.743 26.371 1.00 74.19 84 TYR A CA 1
ATOM 680 C C . TYR A 1 84 ? -13.738 7.996 26.851 1.00 74.19 84 TYR A C 1
ATOM 682 O O . TYR A 1 84 ? -13.470 7.908 28.049 1.00 74.19 84 TYR A O 1
ATOM 690 N N . SER A 1 85 ? -12.962 7.445 25.919 1.00 72.62 85 SER A N 1
ATOM 691 C CA . SER A 1 85 ? -11.792 6.623 26.235 1.00 72.62 85 SER A CA 1
ATOM 692 C C . SER A 1 85 ? -10.670 7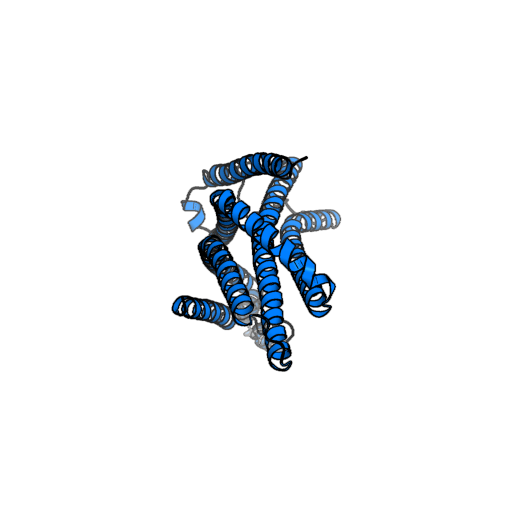.426 26.900 1.00 72.62 85 SER A C 1
ATOM 694 O O . SER A 1 85 ? -10.019 6.910 27.805 1.00 72.62 85 SER A O 1
ATOM 696 N N . GLU A 1 86 ? -10.485 8.688 26.513 1.00 72.50 86 GLU A N 1
ATOM 697 C CA . GLU A 1 86 ? -9.474 9.608 27.045 1.00 72.50 86 GLU A CA 1
ATOM 698 C C . GLU A 1 86 ? -9.595 9.800 28.562 1.00 72.50 86 GLU A C 1
ATOM 700 O O . GLU A 1 86 ? -8.597 9.691 29.275 1.00 72.50 86 GLU A O 1
ATOM 705 N N . THR A 1 87 ? -10.821 9.952 29.075 1.00 69.69 87 THR A N 1
ATOM 706 C CA . THR A 1 87 ? -11.076 10.099 30.523 1.00 69.69 87 THR A CA 1
ATOM 707 C C . THR A 1 87 ? -10.620 8.894 31.350 1.00 69.69 87 THR A C 1
ATOM 709 O O . THR A 1 87 ? -10.337 9.025 32.539 1.00 69.69 87 THR A O 1
ATOM 712 N N . LYS A 1 88 ? -10.517 7.716 30.723 1.00 67.62 88 LYS A N 1
ATOM 713 C CA . LYS A 1 88 ? -10.152 6.444 31.363 1.00 67.62 88 LYS A CA 1
ATOM 714 C C . LYS A 1 88 ? -8.703 6.027 31.084 1.00 67.62 88 LYS A C 1
ATOM 716 O O . LYS A 1 88 ? -8.117 5.255 31.842 1.00 67.62 88 LYS A O 1
ATOM 721 N N . LEU A 1 89 ? -8.121 6.538 29.996 1.00 63.53 89 LEU A N 1
ATOM 722 C CA . LEU A 1 89 ? -6.784 6.204 29.498 1.00 63.53 89 LEU A CA 1
ATOM 723 C C . LEU A 1 89 ? -5.650 6.829 30.320 1.00 63.53 89 LEU A C 1
ATOM 725 O O . LEU A 1 89 ? -4.570 6.242 30.401 1.00 63.53 89 LEU A O 1
ATOM 729 N N . THR A 1 90 ? -5.888 7.974 30.964 1.00 56.22 90 THR A N 1
ATOM 730 C CA . THR A 1 90 ? -4.905 8.698 31.796 1.00 56.22 90 THR A CA 1
ATOM 731 C C . THR A 1 90 ? -4.334 7.860 32.947 1.00 56.22 90 THR A C 1
ATOM 733 O O . THR A 1 90 ? -3.250 8.158 33.439 1.00 56.22 90 THR A O 1
ATOM 736 N N . SER A 1 91 ? -5.000 6.763 33.326 1.00 54.12 91 SER A N 1
ATOM 737 C CA . SER A 1 91 ? -4.608 5.895 34.440 1.00 54.12 91 SER A CA 1
ATOM 738 C C . SER A 1 91 ? -3.877 4.595 34.039 1.00 54.12 91 SER A C 1
ATOM 740 O O . SER A 1 91 ? -3.546 3.812 34.932 1.00 54.12 91 SER A O 1
ATOM 742 N N . LYS A 1 92 ? -3.628 4.303 32.746 1.00 68.25 92 LYS A N 1
ATOM 743 C CA . LYS A 1 92 ? -3.131 2.972 32.315 1.00 68.25 92 LYS A CA 1
ATOM 744 C C . LYS A 1 92 ? -1.882 2.962 31.429 1.00 68.25 92 LYS A C 1
ATOM 746 O O . LYS A 1 92 ? -1.936 3.191 30.220 1.00 68.25 92 LYS A O 1
ATOM 751 N N . SER A 1 93 ? -0.767 2.539 32.025 1.00 72.69 93 SER A N 1
ATOM 752 C CA . SER A 1 93 ? 0.535 2.313 31.377 1.00 72.69 93 SER A CA 1
ATOM 753 C C . SER A 1 93 ? 0.493 1.296 30.225 1.00 72.69 93 SER A C 1
ATOM 755 O O . SER A 1 93 ? 1.162 1.500 29.210 1.00 72.69 93 SER A O 1
ATOM 757 N N . ASP A 1 94 ? -0.327 0.246 30.331 1.00 71.75 94 ASP A N 1
ATOM 758 C CA . ASP A 1 94 ? -0.437 -0.804 29.306 1.00 71.75 94 ASP A CA 1
ATOM 759 C C . ASP A 1 94 ? -0.950 -0.266 27.961 1.00 71.75 94 ASP A C 1
ATOM 761 O O . ASP A 1 94 ? -0.447 -0.640 26.896 1.00 71.75 94 ASP A O 1
ATOM 765 N N . ILE A 1 95 ? -1.916 0.661 27.998 1.00 74.75 95 ILE A N 1
ATOM 766 C CA . ILE A 1 95 ? -2.515 1.248 26.792 1.00 74.75 95 ILE A CA 1
ATOM 767 C C . ILE A 1 95 ? -1.515 2.181 26.103 1.00 74.75 95 ILE A C 1
ATOM 769 O O . ILE A 1 95 ? -1.322 2.096 24.888 1.00 74.75 95 ILE A O 1
ATOM 773 N N . ASN A 1 96 ? -0.788 2.991 26.877 1.00 77.31 96 ASN A N 1
ATOM 774 C CA . ASN A 1 96 ? 0.290 3.830 26.349 1.00 77.31 96 ASN A CA 1
ATOM 775 C C . ASN A 1 96 ? 1.415 2.995 25.716 1.00 77.31 96 ASN A C 1
ATOM 777 O O . ASN A 1 96 ? 1.945 3.362 24.662 1.00 77.31 96 ASN A O 1
ATOM 781 N N . GLY A 1 97 ? 1.744 1.839 26.302 1.00 79.12 97 GLY A N 1
ATOM 782 C CA . GLY A 1 97 ? 2.699 0.891 25.729 1.00 79.12 97 GLY A CA 1
ATOM 783 C C . GLY A 1 97 ? 2.247 0.314 24.382 1.00 79.12 97 GLY A C 1
ATOM 784 O O . GLY A 1 97 ? 3.071 0.151 23.478 1.00 79.12 97 GLY A O 1
ATOM 785 N N . PHE A 1 98 ? 0.952 0.032 24.222 1.00 77.50 98 PHE A N 1
ATOM 786 C CA . PHE A 1 98 ? 0.375 -0.433 22.958 1.00 77.50 98 PHE A CA 1
ATOM 787 C C . PHE A 1 98 ? 0.380 0.665 21.883 1.00 77.50 98 PHE A C 1
ATOM 789 O O . PHE A 1 98 ? 0.840 0.429 20.765 1.00 77.50 98 PHE A O 1
ATOM 796 N N . ILE A 1 99 ? -0.028 1.892 22.234 1.00 77.88 99 ILE A N 1
ATOM 797 C CA . ILE A 1 99 ? -0.005 3.051 21.324 1.00 77.88 99 ILE A CA 1
ATOM 798 C C . ILE A 1 99 ? 1.421 3.320 20.826 1.00 77.88 99 ILE A C 1
ATOM 800 O O . ILE A 1 99 ? 1.636 3.519 19.628 1.00 77.88 99 ILE A O 1
ATOM 804 N N . LYS A 1 100 ? 2.417 3.288 21.723 1.00 82.12 100 LYS A N 1
ATOM 805 C CA . LYS A 1 100 ? 3.828 3.482 21.355 1.00 82.12 100 LYS A CA 1
ATOM 806 C C . LYS A 1 100 ? 4.309 2.403 20.382 1.00 82.12 100 LYS A C 1
ATOM 808 O O . LYS A 1 100 ? 4.927 2.739 19.375 1.00 82.12 100 LYS A O 1
ATOM 813 N N . ARG A 1 101 ? 3.987 1.129 20.643 1.00 78.31 101 ARG A N 1
ATOM 814 C CA . ARG A 1 101 ? 4.325 0.003 19.754 1.00 78.31 101 ARG A CA 1
ATOM 815 C C . ARG A 1 101 ? 3.672 0.138 18.376 1.00 78.31 101 ARG A C 1
ATOM 817 O O . ARG A 1 101 ? 4.366 -0.004 17.375 1.00 78.31 101 ARG A O 1
ATOM 824 N N . SER A 1 102 ? 2.387 0.490 18.304 1.00 75.19 102 SER A N 1
ATOM 825 C CA . SER A 1 102 ? 1.703 0.694 17.018 1.00 75.19 102 SER A CA 1
ATOM 826 C C . SER A 1 102 ? 2.305 1.853 16.211 1.00 75.19 102 SER A C 1
ATOM 828 O O . SER A 1 102 ? 2.557 1.698 15.017 1.00 75.19 102 SER A O 1
ATOM 830 N N . LYS A 1 103 ? 2.644 2.982 16.852 1.00 79.56 103 LYS A N 1
ATOM 831 C CA . LYS A 1 103 ? 3.333 4.100 16.179 1.00 79.56 103 LYS A CA 1
ATOM 832 C C . LYS A 1 103 ? 4.704 3.699 15.626 1.00 79.56 103 LYS A C 1
ATOM 834 O O . LYS A 1 103 ? 5.076 4.164 14.553 1.00 79.56 103 LYS A O 1
ATOM 839 N N . ILE A 1 104 ? 5.452 2.854 16.340 1.00 84.12 104 ILE A N 1
ATOM 840 C CA . ILE A 1 104 ? 6.735 2.322 15.855 1.00 84.12 104 ILE A CA 1
ATOM 841 C C . ILE A 1 104 ? 6.509 1.451 14.614 1.00 84.12 104 ILE A C 1
ATOM 843 O O . ILE A 1 104 ? 7.175 1.673 13.610 1.00 84.12 104 ILE A O 1
ATOM 847 N N . MET A 1 105 ? 5.531 0.541 14.643 1.00 76.31 105 MET A N 1
ATOM 848 C CA . MET A 1 105 ? 5.204 -0.316 13.494 1.00 76.31 105 MET A CA 1
ATOM 849 C C . MET A 1 105 ? 4.830 0.496 12.248 1.00 76.31 105 MET A C 1
ATOM 851 O O . MET A 1 105 ? 5.340 0.215 11.167 1.00 76.31 105 MET A O 1
ATOM 855 N N . ILE A 1 106 ? 4.007 1.540 12.400 1.00 81.19 106 ILE A N 1
ATOM 856 C CA . ILE A 1 106 ? 3.641 2.436 11.290 1.00 81.19 106 ILE A CA 1
ATOM 857 C C . ILE A 1 106 ? 4.883 3.143 10.735 1.00 81.19 106 ILE A C 1
ATOM 859 O O . ILE A 1 106 ? 5.077 3.177 9.526 1.00 81.19 106 ILE A O 1
ATOM 863 N N . LYS A 1 107 ? 5.765 3.665 11.599 1.00 84.38 107 LYS A N 1
ATOM 864 C CA . LYS A 1 107 ? 7.011 4.307 11.152 1.00 84.38 107 LYS A CA 1
ATOM 865 C C . LYS A 1 107 ? 7.911 3.334 10.392 1.00 84.38 107 LYS A C 1
ATOM 867 O O . LYS A 1 107 ? 8.399 3.687 9.325 1.00 84.38 107 LYS A O 1
ATOM 872 N N . CYS A 1 108 ? 8.112 2.124 10.913 1.00 87.25 108 CYS A N 1
ATOM 873 C CA . CYS A 1 108 ? 8.898 1.087 10.243 1.00 87.25 108 CYS A CA 1
ATOM 874 C C . CYS A 1 108 ? 8.316 0.735 8.867 1.00 87.25 108 CYS A C 1
ATOM 876 O O . CYS A 1 108 ? 9.070 0.628 7.906 1.00 87.25 108 CYS A O 1
ATOM 878 N N . TYR A 1 109 ? 6.989 0.624 8.761 1.00 83.94 109 TYR A N 1
ATOM 879 C CA . TYR A 1 109 ? 6.297 0.395 7.492 1.00 83.94 109 TYR A CA 1
ATOM 880 C C . TYR A 1 109 ? 6.544 1.526 6.483 1.00 83.94 109 TYR A C 1
ATOM 882 O O . TYR A 1 109 ? 6.950 1.261 5.352 1.00 83.94 109 TYR A O 1
ATOM 890 N N . CYS A 1 110 ? 6.389 2.788 6.902 1.00 85.62 110 CYS A N 1
ATOM 891 C CA . CYS A 1 110 ? 6.660 3.941 6.041 1.00 85.62 110 CYS A CA 1
ATOM 892 C C . CYS A 1 110 ? 8.116 3.972 5.568 1.00 85.62 110 CYS A C 1
ATOM 894 O O . CYS A 1 110 ? 8.367 4.167 4.382 1.00 85.62 110 CYS A O 1
ATOM 896 N N . TYR A 1 111 ? 9.075 3.751 6.474 1.00 88.25 111 TYR A N 1
ATOM 897 C CA . TYR A 1 111 ? 10.493 3.725 6.114 1.00 88.25 111 TYR A CA 1
ATOM 898 C C . TYR A 1 111 ? 10.816 2.608 5.121 1.00 88.25 111 TYR A C 1
ATOM 900 O O . TYR A 1 111 ? 11.556 2.851 4.172 1.00 88.25 111 TYR A O 1
ATOM 908 N N . ALA A 1 112 ? 10.241 1.414 5.294 1.00 86.50 112 ALA A N 1
ATOM 909 C CA . ALA A 1 112 ? 10.444 0.308 4.365 1.00 86.50 112 ALA A CA 1
ATOM 910 C C . ALA A 1 112 ? 9.941 0.654 2.954 1.00 86.50 112 ALA A C 1
ATOM 912 O O . ALA A 1 112 ? 10.673 0.468 1.984 1.00 86.50 112 ALA A O 1
ATOM 913 N N . ILE A 1 113 ? 8.733 1.216 2.830 1.00 85.06 113 ILE A N 1
ATOM 914 C CA . ILE A 1 113 ? 8.171 1.563 1.517 1.00 85.06 113 ILE A CA 1
ATOM 915 C C . ILE A 1 113 ? 8.924 2.718 0.867 1.00 85.06 113 ILE A C 1
ATOM 917 O O . ILE A 1 113 ? 9.259 2.634 -0.311 1.00 85.06 113 ILE A O 1
ATOM 921 N N . VAL A 1 114 ? 9.232 3.777 1.619 1.00 85.38 114 VAL A N 1
ATOM 922 C CA . VAL A 1 114 ? 10.002 4.909 1.087 1.00 85.38 114 VAL A CA 1
ATOM 923 C C . VAL A 1 114 ? 11.391 4.448 0.645 1.00 85.38 114 VAL A C 1
ATOM 925 O O . VAL A 1 114 ? 11.840 4.839 -0.426 1.00 85.38 114 VAL A O 1
ATOM 928 N N . SER A 1 115 ? 12.047 3.566 1.407 1.00 86.25 115 SER A N 1
ATOM 929 C CA . SER A 1 115 ? 13.346 3.002 1.023 1.00 86.25 115 SER A CA 1
ATOM 930 C C . SER A 1 115 ? 13.262 2.157 -0.251 1.00 86.25 115 SER A C 1
ATOM 932 O O . SER A 1 115 ? 14.149 2.258 -1.096 1.00 86.25 115 SER A O 1
ATOM 934 N N . LEU A 1 116 ? 12.218 1.337 -0.411 1.00 83.62 116 LEU A N 1
ATOM 935 C CA . LEU A 1 116 ? 12.010 0.536 -1.623 1.00 83.62 116 LEU A CA 1
ATOM 936 C C . LEU A 1 116 ? 11.710 1.423 -2.839 1.00 83.62 116 LEU A C 1
ATOM 938 O O . LEU A 1 116 ? 12.316 1.253 -3.895 1.00 83.62 116 LEU A O 1
ATOM 942 N N . GLY A 1 117 ? 10.835 2.416 -2.673 1.00 81.69 117 GLY A N 1
ATOM 943 C CA . GLY A 1 117 ? 10.512 3.388 -3.714 1.00 81.69 117 GLY A CA 1
ATOM 944 C C . GLY A 1 117 ? 11.721 4.220 -4.141 1.00 81.69 117 GLY A C 1
ATOM 945 O O . GLY A 1 117 ? 11.945 4.432 -5.330 1.00 81.69 117 GLY A O 1
ATOM 946 N N . PHE A 1 118 ? 12.553 4.625 -3.180 1.00 83.38 118 PHE A N 1
ATOM 947 C CA . PHE A 1 118 ? 13.802 5.331 -3.450 1.00 83.38 118 PHE A CA 1
ATOM 948 C C . PHE A 1 118 ? 14.815 4.442 -4.183 1.00 83.38 118 PHE A C 1
ATOM 950 O O . PHE A 1 118 ? 15.453 4.892 -5.130 1.00 83.38 118 PHE A O 1
ATOM 957 N N . SER A 1 119 ? 14.917 3.161 -3.810 1.00 80.94 119 SER A N 1
ATOM 958 C CA . SER A 1 119 ? 15.755 2.191 -4.526 1.00 80.94 119 SER A CA 1
ATOM 959 C C . SER A 1 119 ? 15.342 2.042 -5.993 1.00 80.94 119 SER A C 1
ATOM 961 O O . SER A 1 119 ? 16.210 1.910 -6.852 1.00 80.94 119 SER A O 1
ATOM 963 N N . TYR A 1 120 ? 14.040 2.072 -6.287 1.00 78.81 120 TYR A N 1
ATOM 964 C CA . TYR A 1 120 ? 13.532 2.011 -7.659 1.00 78.81 120 TYR A CA 1
ATOM 965 C C . TYR A 1 120 ? 13.844 3.300 -8.437 1.00 78.81 120 TYR A C 1
ATOM 967 O O . TYR A 1 120 ? 14.387 3.252 -9.539 1.00 78.81 120 TYR A O 1
ATOM 975 N N . ALA A 1 121 ? 13.598 4.456 -7.816 1.00 79.56 121 ALA A N 1
ATOM 976 C CA . ALA A 1 121 ? 13.862 5.781 -8.377 1.00 79.56 121 ALA A CA 1
ATOM 977 C C . ALA A 1 121 ? 15.345 6.064 -8.683 1.00 79.56 121 ALA A C 1
ATOM 979 O O . ALA A 1 121 ? 15.657 6.842 -9.581 1.00 79.56 121 ALA A O 1
ATOM 980 N N . LEU A 1 122 ? 16.279 5.456 -7.945 1.00 79.81 122 LEU A N 1
ATOM 981 C CA . LEU A 1 122 ? 17.714 5.702 -8.123 1.00 79.81 122 LEU A CA 1
ATOM 982 C C . LEU A 1 122 ? 18.334 5.010 -9.349 1.00 79.81 122 LEU A C 1
ATOM 984 O O . LEU A 1 122 ? 19.408 5.414 -9.802 1.00 79.81 122 LEU A O 1
ATOM 988 N N . ARG A 1 123 ? 17.683 3.981 -9.903 1.00 77.88 123 ARG A N 1
ATOM 989 C CA . ARG A 1 123 ? 18.191 3.167 -11.022 1.00 77.88 123 ARG A CA 1
ATOM 990 C C . ARG A 1 123 ? 18.691 3.971 -12.247 1.00 77.88 123 ARG A C 1
ATOM 992 O O . ARG A 1 123 ? 19.812 3.694 -12.693 1.00 77.88 123 ARG A O 1
ATOM 999 N N . PRO A 1 124 ? 17.963 4.965 -12.801 1.00 75.25 124 PRO A N 1
ATOM 1000 C CA . PRO A 1 124 ? 18.452 5.755 -13.940 1.00 75.25 124 PRO A CA 1
ATOM 1001 C C . PRO A 1 124 ? 19.688 6.594 -13.590 1.00 75.25 124 PRO A C 1
ATOM 1003 O O . PRO A 1 124 ? 20.612 6.696 -14.394 1.00 75.25 124 PRO A O 1
ATOM 1006 N N . TYR A 1 125 ? 19.757 7.145 -12.374 1.00 80.62 125 TYR A N 1
ATOM 1007 C CA . TYR A 1 125 ? 20.882 7.971 -11.933 1.00 80.62 125 TYR A CA 1
ATOM 1008 C C . TYR A 1 125 ? 22.169 7.153 -11.816 1.00 80.62 125 TYR A C 1
ATOM 1010 O O . TYR A 1 125 ? 23.227 7.617 -12.237 1.00 80.62 125 TYR A O 1
ATOM 1018 N N . PHE A 1 126 ? 22.081 5.911 -11.326 1.00 78.44 126 PHE A N 1
ATOM 1019 C CA . PHE A 1 126 ? 23.216 4.985 -11.344 1.00 78.44 126 PHE A CA 1
ATOM 1020 C C . PHE A 1 126 ? 23.679 4.665 -12.768 1.00 78.44 126 PHE A C 1
ATOM 1022 O O . PHE A 1 126 ? 24.881 4.616 -13.019 1.00 78.44 126 PHE A O 1
ATOM 1029 N N . THR A 1 127 ? 22.751 4.497 -13.711 1.00 71.00 127 THR A N 1
ATOM 1030 C CA . THR A 1 127 ? 23.082 4.225 -15.122 1.00 71.00 127 THR A CA 1
ATOM 1031 C C . THR A 1 127 ? 23.816 5.409 -15.759 1.00 71.00 127 THR A C 1
ATOM 1033 O O . THR A 1 127 ? 24.853 5.225 -16.398 1.00 71.00 127 THR A O 1
ATOM 1036 N N . ILE A 1 128 ? 23.343 6.632 -15.503 1.00 75.81 128 ILE A N 1
ATOM 1037 C CA . ILE A 1 128 ? 24.007 7.875 -15.919 1.00 75.81 128 ILE A CA 1
ATOM 1038 C C . ILE A 1 128 ? 25.400 7.990 -15.279 1.00 75.81 128 ILE A C 1
ATOM 1040 O O . ILE A 1 128 ? 26.372 8.304 -15.963 1.00 75.81 128 ILE A O 1
ATOM 1044 N N . LEU A 1 129 ? 25.532 7.686 -13.984 1.00 79.38 129 LEU A N 1
ATOM 1045 C CA . LEU A 1 129 ? 26.807 7.743 -13.266 1.00 79.38 129 LEU A CA 1
ATOM 1046 C C . LEU A 1 129 ? 27.831 6.743 -13.823 1.00 79.38 129 LEU A C 1
ATOM 1048 O O . LEU A 1 129 ? 28.978 7.112 -14.065 1.00 79.38 129 LEU A O 1
ATOM 1052 N N . ILE A 1 130 ? 27.420 5.497 -14.089 1.00 74.44 130 ILE A N 1
ATOM 1053 C CA . ILE A 1 130 ? 28.271 4.478 -14.728 1.00 74.44 130 ILE A CA 1
ATOM 1054 C C . ILE A 1 130 ? 28.748 4.960 -16.102 1.00 74.44 130 ILE A C 1
ATOM 1056 O O . ILE A 1 130 ? 29.901 4.731 -16.471 1.00 74.44 130 ILE A O 1
ATOM 1060 N N . HIS A 1 131 ? 27.884 5.635 -16.858 1.00 71.38 131 HIS A N 1
ATOM 1061 C CA . HIS A 1 131 ? 28.246 6.196 -18.153 1.00 71.38 131 HIS A CA 1
ATOM 1062 C C . HIS A 1 131 ? 29.290 7.316 -18.032 1.00 71.38 131 HIS A C 1
ATOM 1064 O O . HIS A 1 131 ? 30.310 7.258 -18.719 1.00 71.38 131 HIS A O 1
ATOM 1070 N N . TYR A 1 132 ? 29.110 8.268 -17.110 1.00 74.62 132 TYR A N 1
ATOM 1071 C CA . TYR A 1 132 ? 30.112 9.310 -16.850 1.00 74.62 132 TYR A CA 1
ATOM 1072 C C . TYR A 1 132 ? 31.473 8.725 -16.456 1.00 74.62 132 TYR A C 1
ATOM 1074 O O . TYR A 1 132 ? 32.502 9.179 -16.951 1.00 74.62 132 TYR A O 1
ATOM 1082 N N . VAL A 1 133 ? 31.487 7.679 -15.624 1.00 77.38 133 VAL A N 1
ATOM 1083 C CA . VAL A 1 133 ? 32.722 6.969 -15.256 1.00 77.38 133 VAL A CA 1
ATOM 1084 C C . VAL A 1 133 ? 33.357 6.295 -16.478 1.00 77.38 133 VAL A C 1
ATOM 1086 O O . VAL A 1 133 ? 34.562 6.406 -16.672 1.00 77.38 133 VAL A O 1
ATOM 1089 N N . LYS A 1 134 ? 32.581 5.642 -17.353 1.00 75.31 134 LYS A N 1
ATOM 1090 C CA . LYS A 1 134 ? 33.114 5.010 -18.579 1.00 75.31 134 LYS A CA 1
ATOM 1091 C C . LYS A 1 134 ? 33.705 6.015 -19.570 1.00 75.31 134 LYS A C 1
ATOM 1093 O O . LYS A 1 134 ? 34.732 5.714 -20.175 1.00 75.31 134 LYS A O 1
ATOM 1098 N N . ILE A 1 135 ? 33.093 7.194 -19.705 1.00 72.19 135 ILE A N 1
ATOM 1099 C CA . ILE A 1 135 ? 33.645 8.302 -20.499 1.00 72.19 135 ILE A CA 1
ATOM 1100 C C . ILE A 1 135 ? 34.964 8.783 -19.886 1.00 72.19 135 ILE A C 1
ATOM 1102 O O . ILE A 1 135 ? 35.945 8.947 -20.606 1.00 72.19 135 ILE A O 1
ATOM 1106 N N . LEU A 1 136 ? 35.015 8.951 -18.560 1.00 73.44 136 LEU A N 1
ATOM 1107 C CA . LEU A 1 136 ? 36.228 9.356 -17.841 1.00 73.44 136 LEU A CA 1
ATOM 1108 C C . LEU A 1 136 ? 37.383 8.355 -18.044 1.00 73.44 136 LEU A C 1
ATOM 1110 O O . LEU A 1 136 ? 38.532 8.759 -18.191 1.00 73.44 136 LEU A O 1
ATOM 1114 N N . PHE A 1 137 ? 37.076 7.055 -18.090 1.00 77.94 137 PHE A N 1
ATOM 1115 C CA . PHE A 1 137 ? 38.035 5.972 -18.349 1.00 77.94 137 PHE A CA 1
ATOM 1116 C C . PHE A 1 137 ? 38.274 5.683 -19.846 1.00 77.94 137 PHE A C 1
ATOM 1118 O O . PHE A 1 137 ? 38.880 4.669 -20.188 1.00 77.94 137 PHE A O 1
ATOM 1125 N N . ASN A 1 138 ? 37.856 6.588 -20.738 1.00 58.00 138 ASN A N 1
ATOM 1126 C CA . ASN A 1 138 ? 38.187 6.591 -22.166 1.00 58.00 138 ASN A CA 1
ATOM 1127 C C . ASN A 1 138 ? 37.712 5.356 -22.962 1.00 58.00 138 ASN A C 1
ATOM 1129 O O . ASN A 1 138 ? 38.298 4.996 -23.984 1.00 58.00 138 ASN A O 1
ATOM 1133 N N . ALA A 1 139 ? 36.626 4.711 -22.526 1.00 60.56 139 ALA A N 1
ATOM 1134 C CA . ALA A 1 139 ? 35.929 3.719 -23.337 1.00 60.56 139 ALA A CA 1
ATOM 1135 C C . ALA A 1 139 ? 34.891 4.431 -24.220 1.00 60.56 139 ALA A C 1
ATOM 1137 O O . ALA A 1 139 ? 33.940 5.026 -23.705 1.00 60.56 139 ALA A O 1
ATOM 1138 N N . SER A 1 140 ? 35.052 4.366 -25.546 1.00 48.12 140 SER A N 1
ATOM 1139 C CA . SER A 1 140 ? 34.101 4.893 -26.534 1.00 48.12 140 SER A CA 1
ATOM 1140 C C . SER A 1 140 ? 32.779 4.121 -26.477 1.00 48.12 140 SER A C 1
ATOM 1142 O O . SER A 1 140 ? 32.532 3.182 -27.230 1.00 48.12 140 SER A O 1
ATOM 1144 N N . SER A 1 141 ? 31.917 4.499 -25.535 1.00 53.47 141 SER A N 1
ATOM 1145 C CA . SER A 1 141 ? 30.577 3.935 -25.401 1.00 53.47 141 SER A CA 1
ATOM 1146 C C . SER A 1 141 ? 29.546 4.870 -26.022 1.00 53.47 141 SER A C 1
ATOM 1148 O O . SER A 1 141 ? 29.442 6.042 -25.667 1.00 53.47 141 SER A O 1
ATOM 1150 N N . TYR A 1 142 ? 28.793 4.326 -26.972 1.00 53.09 142 TYR A N 1
ATOM 1151 C CA . TYR A 1 142 ? 27.581 4.923 -27.517 1.00 53.09 142 TYR A CA 1
ATOM 1152 C C . TYR A 1 142 ? 26.544 5.092 -26.400 1.00 53.09 142 TYR A C 1
ATOM 1154 O O . TYR A 1 142 ? 26.379 4.224 -25.538 1.00 53.09 142 TYR A O 1
ATOM 1162 N N . ILE A 1 143 ? 25.864 6.237 -26.403 1.00 51.78 143 ILE A N 1
ATOM 1163 C CA . ILE A 1 143 ? 24.853 6.578 -25.409 1.00 51.78 143 ILE A CA 1
ATOM 1164 C C . ILE A 1 143 ? 23.603 5.746 -25.704 1.00 51.78 143 ILE A C 1
ATOM 1166 O O . ILE A 1 143 ? 22.901 6.003 -26.678 1.00 51.78 143 ILE A O 1
ATOM 1170 N N . ASN A 1 144 ? 23.301 4.757 -24.864 1.00 53.09 144 ASN A N 1
ATOM 1171 C CA . ASN A 1 144 ? 22.026 4.053 -24.947 1.00 53.09 144 ASN A CA 1
ATOM 1172 C C . ASN A 1 144 ? 20.983 4.836 -24.129 1.00 53.09 144 ASN A C 1
ATOM 1174 O O . ASN A 1 144 ? 20.720 4.513 -22.972 1.00 53.09 144 ASN A O 1
ATOM 1178 N N . ASN A 1 145 ? 20.410 5.893 -24.720 1.00 53.25 145 ASN A N 1
ATOM 1179 C CA . ASN A 1 145 ? 19.362 6.749 -24.123 1.00 53.25 145 ASN A CA 1
ATOM 1180 C C . ASN A 1 145 ? 18.006 6.030 -23.933 1.00 53.25 145 ASN A C 1
ATOM 1182 O O . ASN A 1 145 ? 16.973 6.669 -23.761 1.00 53.25 145 ASN A O 1
ATOM 1186 N N . SER A 1 146 ? 17.992 4.697 -23.967 1.00 55.44 146 SER A N 1
ATOM 1187 C CA . SER A 1 146 ? 16.795 3.858 -23.908 1.00 55.44 146 SER A CA 1
ATOM 1188 C C . SER A 1 146 ? 16.448 3.355 -22.501 1.00 55.44 146 SER A C 1
ATOM 1190 O O . SER A 1 146 ? 15.466 2.635 -22.352 1.00 55.44 146 SER A O 1
ATOM 1192 N N . MET A 1 147 ? 17.266 3.648 -21.481 1.00 57.88 147 MET A N 1
ATOM 1193 C CA . MET A 1 147 ? 17.060 3.163 -20.107 1.00 57.88 147 MET A CA 1
ATOM 1194 C C . MET A 1 147 ? 16.475 4.251 -19.198 1.00 57.88 147 MET A C 1
ATOM 1196 O O . MET A 1 147 ? 17.199 4.935 -18.481 1.00 57.88 147 MET A O 1
ATOM 1200 N N . THR A 1 148 ? 15.154 4.383 -19.217 1.00 62.78 148 THR A N 1
ATOM 1201 C CA . THR A 1 148 ? 14.355 5.257 -18.339 1.00 62.78 148 THR A CA 1
ATOM 1202 C C . THR A 1 148 ? 13.881 4.524 -17.071 1.00 62.78 148 THR A C 1
ATOM 1204 O O . THR A 1 148 ? 14.155 3.334 -16.902 1.00 62.78 148 THR A O 1
ATOM 1207 N N . ILE A 1 149 ? 13.213 5.223 -16.137 1.00 64.75 149 ILE A N 1
ATOM 1208 C CA . ILE A 1 149 ? 12.657 4.605 -14.912 1.00 64.75 149 ILE A CA 1
ATOM 1209 C C . ILE A 1 149 ? 11.619 3.556 -15.294 1.00 64.75 149 ILE A C 1
ATOM 1211 O O . ILE A 1 149 ? 11.606 2.458 -14.735 1.00 64.75 149 ILE A O 1
ATOM 1215 N N . PHE A 1 150 ? 10.778 3.889 -16.270 1.00 64.75 150 PHE A N 1
ATOM 1216 C CA . PHE A 1 150 ? 9.833 2.955 -16.847 1.00 64.75 150 PHE A CA 1
ATOM 1217 C C . PHE A 1 150 ? 10.389 2.387 -18.152 1.00 64.75 150 PHE A C 1
ATOM 1219 O O . PHE A 1 150 ? 10.924 3.146 -18.961 1.00 64.75 150 PHE A O 1
ATOM 1226 N N . PRO A 1 151 ? 10.246 1.077 -18.409 1.00 64.62 151 PRO A N 1
ATOM 1227 C CA . PRO A 1 151 ? 10.678 0.448 -19.653 1.00 64.62 151 PRO A CA 1
ATOM 1228 C C . PRO A 1 151 ? 9.675 0.761 -20.780 1.00 64.62 151 PRO A C 1
ATOM 1230 O O . PRO A 1 151 ? 9.088 -0.138 -21.367 1.00 64.62 151 PRO A O 1
ATOM 1233 N N . ILE A 1 152 ? 9.417 2.043 -21.049 1.00 64.62 152 ILE A N 1
ATOM 1234 C CA . ILE A 1 152 ? 8.448 2.515 -22.044 1.00 64.62 152 ILE A CA 1
ATOM 1235 C C . ILE A 1 152 ? 9.201 3.298 -23.119 1.00 64.62 152 ILE A C 1
ATOM 1237 O O . ILE A 1 152 ? 10.013 4.172 -22.822 1.00 64.62 152 ILE A O 1
ATOM 1241 N N . LYS A 1 153 ? 8.916 3.002 -24.390 1.00 64.38 153 LYS A N 1
ATOM 1242 C CA . LYS A 1 153 ? 9.453 3.772 -25.517 1.00 64.38 153 LYS A CA 1
ATOM 1243 C C . LYS A 1 153 ? 8.645 5.056 -25.687 1.00 64.38 153 LYS A C 1
ATOM 1245 O O . LYS A 1 153 ? 7.464 5.011 -26.026 1.00 64.38 153 LYS A O 1
ATOM 1250 N N . TYR A 1 154 ? 9.289 6.197 -25.473 1.00 63.84 154 TYR A N 1
ATOM 1251 C CA . TYR A 1 154 ? 8.681 7.502 -25.704 1.00 63.84 154 TYR A CA 1
ATOM 1252 C C . TYR A 1 154 ? 8.845 7.926 -27.173 1.00 63.84 154 TYR A C 1
ATOM 1254 O O . TYR A 1 154 ? 9.923 7.745 -27.734 1.00 63.84 154 TYR A O 1
ATOM 1262 N N . PRO A 1 155 ? 7.828 8.546 -27.803 1.00 59.34 155 PRO A N 1
ATOM 1263 C CA . PRO A 1 155 ? 7.889 9.017 -29.193 1.00 59.34 155 PRO A CA 1
ATOM 1264 C C . PRO A 1 155 ? 8.737 10.294 -29.377 1.00 59.34 155 PRO A C 1
ATOM 1266 O O . PRO A 1 155 ? 8.576 11.010 -30.361 1.00 59.34 155 PRO A O 1
ATOM 1269 N N . LEU A 1 156 ? 9.587 10.629 -28.406 1.00 58.91 156 LEU A N 1
ATOM 1270 C CA . LEU A 1 156 ? 10.447 11.806 -28.417 1.00 58.91 156 LEU A CA 1
ATOM 1271 C C . LEU A 1 156 ? 11.868 11.362 -28.766 1.00 58.91 156 LEU A C 1
ATOM 1273 O O . LEU A 1 156 ? 12.463 10.591 -28.010 1.00 58.91 156 LEU A O 1
ATOM 1277 N N . ASP A 1 157 ? 12.420 11.888 -29.861 1.00 60.97 157 ASP A N 1
ATOM 1278 C CA . ASP A 1 157 ? 13.818 11.659 -30.240 1.00 60.97 157 ASP A CA 1
ATOM 1279 C C . ASP A 1 157 ? 14.730 12.121 -29.098 1.00 60.97 157 ASP A C 1
ATOM 1281 O O . ASP A 1 157 ? 14.890 13.318 -28.815 1.00 60.97 157 ASP A O 1
ATOM 1285 N N . SER A 1 158 ? 15.273 11.137 -28.383 1.00 57.72 158 SER A N 1
ATOM 1286 C CA . SER A 1 158 ? 16.029 11.311 -27.142 1.00 57.72 158 SER A CA 1
ATOM 1287 C C . SER A 1 158 ? 17.493 11.662 -27.415 1.00 57.72 158 SER A C 1
ATOM 1289 O O . SER A 1 158 ? 18.370 11.353 -26.616 1.00 57.72 158 SER A O 1
ATOM 1291 N N . ASP A 1 159 ? 17.776 12.326 -28.534 1.00 62.59 159 ASP A N 1
ATOM 1292 C CA . ASP A 1 159 ? 19.143 12.637 -28.966 1.00 62.59 159 ASP A CA 1
ATOM 1293 C C . ASP A 1 159 ? 19.797 13.728 -28.104 1.00 62.59 159 ASP A C 1
ATOM 1295 O O . ASP A 1 159 ? 21.020 13.837 -28.041 1.00 62.59 159 ASP A O 1
ATOM 1299 N N . ALA A 1 160 ? 18.996 14.526 -27.388 1.00 72.62 160 ALA A N 1
ATOM 1300 C CA . ALA A 1 160 ? 19.485 15.620 -26.557 1.00 72.62 160 ALA A CA 1
ATOM 1301 C C . ALA A 1 160 ? 19.359 15.332 -25.050 1.00 72.62 160 ALA A C 1
ATOM 1303 O O . ALA A 1 160 ? 18.261 15.117 -24.532 1.00 72.62 160 ALA A O 1
ATOM 1304 N N . MET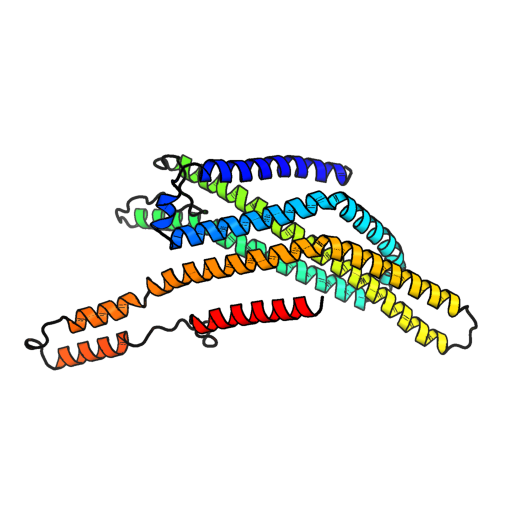 A 1 161 ? 20.478 15.450 -24.322 1.00 72.38 161 MET A N 1
ATOM 1305 C CA . MET A 1 161 ? 20.578 15.191 -22.873 1.00 72.38 161 MET A CA 1
ATOM 1306 C C . MET A 1 161 ? 19.549 15.952 -22.019 1.00 72.38 161 MET A C 1
ATOM 1308 O O . MET A 1 161 ? 19.032 15.409 -21.046 1.00 72.38 161 MET A O 1
ATOM 1312 N N . TYR A 1 162 ? 19.205 17.195 -22.374 1.00 76.75 162 TYR A N 1
ATOM 1313 C CA . TYR A 1 162 ? 18.233 17.979 -21.601 1.00 76.75 162 TYR A CA 1
ATOM 1314 C C . TYR A 1 162 ? 16.808 17.409 -21.691 1.00 76.75 162 TYR A C 1
ATOM 1316 O O . TYR A 1 162 ? 16.080 17.441 -20.700 1.00 76.75 162 TYR A O 1
ATOM 1324 N N . LYS A 1 163 ? 16.411 16.848 -22.846 1.00 75.56 163 LYS A N 1
ATOM 1325 C CA . LYS A 1 163 ? 15.100 16.196 -23.013 1.00 75.56 163 LYS A CA 1
ATOM 1326 C C . LYS A 1 163 ? 15.021 14.935 -22.158 1.00 75.56 163 LYS A C 1
ATOM 1328 O O . LYS A 1 163 ? 14.010 14.703 -21.506 1.00 75.56 163 LYS A O 1
ATOM 1333 N N . TYR A 1 164 ? 16.114 14.176 -22.112 1.00 75.38 164 TYR A N 1
ATOM 1334 C CA . TYR A 1 164 ? 16.235 12.973 -21.294 1.00 75.38 164 TYR A CA 1
ATOM 1335 C C . TYR A 1 164 ? 16.160 13.274 -19.785 1.00 75.38 164 TYR A C 1
ATOM 1337 O O . TYR A 1 164 ? 15.425 12.612 -19.058 1.00 75.38 164 TYR A O 1
ATOM 1345 N N . ILE A 1 165 ? 16.831 14.331 -19.310 1.00 79.38 165 ILE A N 1
ATOM 1346 C CA . ILE A 1 165 ? 16.741 14.760 -17.901 1.00 79.38 165 ILE A CA 1
ATOM 1347 C C . ILE A 1 165 ? 15.318 15.214 -17.544 1.00 79.38 165 ILE A C 1
ATOM 1349 O O . ILE A 1 165 ? 14.805 14.841 -16.490 1.00 79.38 165 ILE A O 1
ATOM 1353 N N . LEU A 1 166 ? 14.663 15.996 -18.411 1.00 79.88 166 LEU A N 1
ATOM 1354 C CA . LEU A 1 166 ? 13.274 16.417 -18.196 1.00 79.88 166 LEU A CA 1
ATOM 1355 C C . LEU A 1 166 ? 12.313 15.222 -18.137 1.00 79.88 166 LEU A C 1
ATOM 1357 O O . LEU A 1 166 ? 11.401 15.218 -17.311 1.00 79.88 166 LEU A O 1
ATOM 1361 N N . LEU A 1 167 ? 12.545 14.202 -18.966 1.00 79.56 167 LEU A N 1
ATOM 1362 C CA . LEU A 1 167 ? 11.770 12.965 -18.967 1.00 79.56 167 LEU A CA 1
ATOM 1363 C C . LEU A 1 167 ? 11.933 12.192 -17.649 1.00 79.56 167 LEU A C 1
ATOM 1365 O O . LEU A 1 167 ? 10.931 11.853 -17.026 1.00 79.56 167 LEU A O 1
ATOM 1369 N N . ILE A 1 168 ? 13.166 11.998 -17.168 1.00 79.19 168 ILE A N 1
ATOM 1370 C CA . ILE A 1 168 ? 13.423 11.333 -15.877 1.00 79.19 168 ILE A CA 1
ATOM 1371 C C . ILE A 1 168 ? 12.774 12.097 -14.722 1.00 79.19 168 ILE A C 1
ATOM 1373 O O . ILE A 1 168 ? 12.176 11.489 -13.838 1.00 79.19 168 ILE A O 1
ATOM 1377 N N . LEU A 1 169 ? 12.869 13.431 -14.712 1.00 83.25 169 LEU A N 1
ATOM 1378 C CA . LEU A 1 169 ? 12.225 14.240 -13.676 1.00 83.25 169 LEU A CA 1
ATOM 1379 C C . LEU A 1 169 ? 10.710 14.031 -13.685 1.00 83.25 169 LEU A C 1
ATOM 1381 O O . LEU A 1 169 ? 10.116 13.847 -12.626 1.00 83.25 169 LEU A O 1
ATOM 1385 N N . TYR A 1 170 ? 10.090 14.017 -14.864 1.00 82.81 170 TYR A N 1
ATOM 1386 C CA . TYR A 1 170 ? 8.663 13.744 -15.003 1.00 82.81 170 TYR A CA 1
ATOM 1387 C C . TYR A 1 170 ? 8.276 12.350 -14.477 1.00 82.81 170 TYR A C 1
ATOM 1389 O O . TYR A 1 170 ? 7.338 12.232 -13.685 1.00 82.81 170 TYR A O 1
ATOM 1397 N N . GLU A 1 171 ? 9.024 11.306 -14.840 1.00 80.81 171 GLU A N 1
ATOM 1398 C CA . GLU A 1 171 ? 8.813 9.948 -14.322 1.00 80.81 171 GLU A CA 1
ATOM 1399 C C . GLU A 1 171 ? 8.980 9.881 -12.792 1.00 80.81 171 GLU A C 1
ATOM 1401 O O . GLU A 1 171 ? 8.187 9.243 -12.097 1.00 80.81 171 GLU A O 1
ATOM 1406 N N . GLN A 1 172 ? 9.960 10.601 -12.241 1.00 83.88 172 GLN A N 1
ATOM 1407 C CA . GLN A 1 172 ? 10.219 10.670 -10.804 1.00 83.88 172 GLN A CA 1
ATOM 1408 C C . GLN A 1 172 ? 9.052 11.299 -10.033 1.00 83.88 172 GLN A C 1
ATOM 1410 O O . GLN A 1 172 ? 8.679 10.819 -8.958 1.00 83.88 172 GLN A O 1
ATOM 1415 N N . TRP A 1 173 ? 8.449 12.353 -10.589 1.00 83.75 173 TRP A N 1
ATOM 1416 C CA . TRP A 1 173 ? 7.250 12.976 -10.027 1.00 83.75 173 TRP A CA 1
ATOM 1417 C C . TRP A 1 173 ? 6.081 11.992 -9.968 1.00 83.75 173 TRP A C 1
ATOM 1419 O O . TRP A 1 173 ? 5.400 11.906 -8.945 1.00 83.75 173 TRP A O 1
ATOM 1429 N N . ILE A 1 174 ? 5.879 11.206 -11.028 1.00 80.38 174 ILE A N 1
ATOM 1430 C CA . ILE A 1 174 ? 4.842 10.170 -11.074 1.00 80.38 174 ILE A CA 1
ATOM 1431 C C . ILE A 1 174 ? 5.044 9.133 -9.962 1.00 80.38 174 ILE A C 1
ATOM 1433 O O . ILE A 1 174 ? 4.108 8.854 -9.206 1.00 80.38 174 ILE A O 1
ATOM 1437 N N . VAL A 1 175 ? 6.258 8.585 -9.832 1.00 81.94 175 VAL A N 1
ATOM 1438 C CA . VAL A 1 175 ? 6.578 7.574 -8.809 1.00 81.94 175 VAL A CA 1
ATOM 1439 C C . VAL A 1 175 ? 6.363 8.133 -7.403 1.00 81.94 175 VAL A C 1
ATOM 1441 O O . VAL A 1 175 ? 5.774 7.463 -6.553 1.00 81.94 175 VAL A O 1
ATOM 1444 N N . TYR A 1 176 ? 6.790 9.374 -7.158 1.00 84.56 176 TYR A N 1
ATOM 1445 C CA . TYR A 1 176 ? 6.635 10.039 -5.866 1.00 84.56 176 TYR A CA 1
ATOM 1446 C C . TYR A 1 176 ? 5.166 10.131 -5.428 1.00 84.56 176 TYR A C 1
ATOM 1448 O O . TYR A 1 176 ? 4.819 9.692 -4.329 1.00 84.56 176 TYR A O 1
ATOM 1456 N N . TYR A 1 177 ? 4.285 10.634 -6.298 1.00 81.44 177 TYR A N 1
ATOM 1457 C CA . TYR A 1 177 ? 2.859 10.736 -5.982 1.00 81.44 177 TYR A CA 1
ATOM 1458 C C . TYR A 1 177 ? 2.186 9.366 -5.856 1.00 81.44 177 TYR A C 1
ATOM 1460 O O . TYR A 1 177 ? 1.388 9.160 -4.940 1.00 81.44 177 TYR A O 1
ATOM 1468 N N . GLY A 1 178 ? 2.544 8.405 -6.714 1.00 79.69 178 GLY A N 1
ATOM 1469 C CA . GLY A 1 178 ? 2.049 7.031 -6.616 1.00 79.69 178 GLY A CA 1
ATOM 1470 C C . GLY A 1 178 ? 2.351 6.393 -5.254 1.00 79.69 178 GLY A C 1
ATOM 1471 O O . GLY A 1 178 ? 1.457 5.836 -4.615 1.00 79.69 178 GLY A O 1
ATOM 1472 N N . LEU A 1 179 ? 3.584 6.549 -4.757 1.00 83.38 179 LEU A N 1
ATOM 1473 C CA . LEU A 1 179 ? 4.007 6.033 -3.449 1.00 83.38 179 LEU A CA 1
ATOM 1474 C C . LEU A 1 179 ? 3.281 6.703 -2.281 1.00 83.38 179 LEU A C 1
ATOM 1476 O O . LEU A 1 179 ? 2.901 6.021 -1.325 1.00 83.38 179 LEU A O 1
ATOM 1480 N N . ILE A 1 180 ? 3.058 8.018 -2.341 1.00 82.06 180 ILE A N 1
ATOM 1481 C CA . ILE A 1 180 ? 2.294 8.728 -1.306 1.00 82.06 180 ILE A CA 1
ATOM 1482 C C . ILE A 1 180 ? 0.877 8.166 -1.217 1.00 82.06 180 ILE A C 1
ATOM 1484 O O . ILE A 1 180 ? 0.423 7.845 -0.122 1.00 82.06 180 ILE A O 1
ATOM 1488 N N . PHE A 1 181 ? 0.185 7.980 -2.343 1.00 78.62 181 PHE A N 1
ATOM 1489 C CA . PHE A 1 181 ? -1.188 7.465 -2.314 1.00 78.62 181 PHE A CA 1
ATOM 1490 C C . PHE A 1 181 ? -1.267 6.014 -1.874 1.00 78.62 181 PHE A C 1
ATOM 1492 O O . PHE A 1 181 ? -2.143 5.658 -1.079 1.00 78.62 181 PHE A O 1
ATOM 1499 N N . TRP A 1 182 ? -0.328 5.191 -2.335 1.00 83.75 182 TRP A N 1
ATOM 1500 C CA . TRP A 1 182 ? -0.231 3.811 -1.889 1.00 83.75 182 TRP A CA 1
ATOM 1501 C C . TRP A 1 182 ? -0.070 3.741 -0.369 1.00 83.75 182 TRP A C 1
ATOM 1503 O O . TRP A 1 182 ? -0.836 3.054 0.309 1.00 83.75 182 TRP A O 1
ATOM 1513 N N . THR A 1 183 ? 0.904 4.475 0.175 1.00 84.75 183 THR A N 1
ATOM 1514 C CA . THR A 1 183 ? 1.207 4.461 1.611 1.00 84.75 183 THR A CA 1
ATOM 1515 C C . THR A 1 183 ? 0.096 5.089 2.443 1.00 84.75 183 THR A C 1
ATOM 1517 O O . THR A 1 183 ? -0.268 4.525 3.472 1.00 84.75 183 THR A O 1
ATOM 1520 N N . ALA A 1 184 ? -0.494 6.200 2.000 1.00 83.88 184 ALA A N 1
ATOM 1521 C CA . ALA A 1 184 ? -1.560 6.891 2.721 1.00 83.88 184 ALA A CA 1
ATOM 1522 C C . ALA A 1 184 ? -2.787 5.994 2.944 1.00 83.88 184 ALA A C 1
ATOM 1524 O O . ALA A 1 184 ? -3.311 5.945 4.057 1.00 83.88 184 ALA A O 1
ATOM 1525 N N . CYS A 1 185 ? -3.207 5.240 1.921 1.00 85.81 185 CYS A N 1
ATOM 1526 C CA . CYS A 1 185 ? -4.335 4.313 2.029 1.00 85.81 185 CYS A CA 1
ATOM 1527 C C . CYS A 1 185 ? -4.070 3.206 3.063 1.00 85.81 185 CYS A C 1
ATOM 1529 O O . CYS A 1 185 ? -4.925 2.905 3.899 1.00 85.81 185 CYS A O 1
ATOM 1531 N N . ASP A 1 186 ? -2.873 2.616 3.036 1.00 85.94 186 ASP A N 1
ATOM 1532 C CA . ASP A 1 186 ? -2.512 1.531 3.951 1.00 85.94 186 ASP A CA 1
ATOM 1533 C C . ASP A 1 186 ? -2.357 2.044 5.396 1.00 85.94 186 ASP A C 1
ATOM 1535 O O . ASP A 1 186 ? -2.826 1.410 6.344 1.00 85.94 186 ASP A O 1
ATOM 1539 N N . ILE A 1 187 ? -1.755 3.227 5.577 1.00 86.38 187 ILE A N 1
ATOM 1540 C CA . ILE A 1 187 ? -1.596 3.871 6.889 1.00 86.38 187 ILE A CA 1
ATOM 1541 C C . ILE A 1 187 ? -2.959 4.213 7.491 1.00 86.38 187 ILE A C 1
ATOM 1543 O O . ILE A 1 187 ? -3.178 3.938 8.672 1.00 86.38 187 ILE A O 1
ATOM 1547 N N . LEU A 1 188 ? -3.875 4.781 6.699 1.00 86.38 188 LEU A N 1
ATOM 1548 C CA . LEU A 1 188 ? -5.225 5.125 7.145 1.00 86.38 188 LEU A CA 1
ATOM 1549 C C . LEU A 1 188 ? -5.948 3.885 7.687 1.00 86.38 188 LEU A C 1
ATOM 1551 O O . LEU A 1 188 ? -6.512 3.927 8.780 1.00 86.38 188 LEU A O 1
ATOM 1555 N N . TYR A 1 189 ? -5.881 2.760 6.972 1.00 86.12 189 TYR A N 1
ATOM 1556 C CA . TYR A 1 189 ? -6.462 1.506 7.446 1.00 86.12 189 TYR A CA 1
ATOM 1557 C C . TYR A 1 189 ? -5.852 1.042 8.772 1.00 86.12 189 TYR A C 1
ATOM 1559 O O . TYR A 1 189 ? -6.582 0.758 9.726 1.00 86.12 189 TYR A O 1
ATOM 1567 N N . ILE A 1 190 ? -4.516 0.989 8.850 1.00 84.19 190 ILE A N 1
ATOM 1568 C CA . ILE A 1 190 ? -3.808 0.564 10.065 1.00 84.19 190 ILE A CA 1
ATOM 1569 C C . ILE A 1 190 ? -4.210 1.458 11.245 1.00 84.19 190 ILE A C 1
ATOM 1571 O O . ILE A 1 190 ? -4.467 0.953 12.335 1.00 84.19 190 ILE A O 1
ATOM 1575 N N . GLN A 1 191 ? -4.329 2.771 11.038 1.00 86.06 191 GLN A N 1
ATOM 1576 C CA . GLN A 1 191 ? -4.762 3.710 12.074 1.00 86.06 191 GLN A CA 1
ATOM 1577 C C . GLN A 1 191 ? -6.199 3.452 12.546 1.00 86.06 191 GLN A C 1
ATOM 1579 O O . GLN A 1 191 ? -6.437 3.416 13.754 1.00 86.06 191 GLN A O 1
ATOM 1584 N N . LEU A 1 192 ? -7.145 3.223 11.629 1.00 85.69 192 LEU A N 1
ATOM 1585 C CA . LEU A 1 192 ? -8.538 2.918 11.977 1.00 85.69 192 LEU A CA 1
ATOM 1586 C C . LEU A 1 192 ? -8.644 1.622 12.796 1.00 85.69 192 LEU A C 1
ATOM 1588 O O . LEU A 1 192 ? -9.316 1.592 13.829 1.00 85.69 192 LEU A O 1
ATOM 1592 N N . ILE A 1 193 ? -7.932 0.567 12.391 1.00 85.81 193 ILE A N 1
ATOM 1593 C CA . ILE A 1 193 ? -7.914 -0.715 13.112 1.00 85.81 193 ILE A CA 1
ATOM 1594 C C . ILE A 1 193 ? -7.205 -0.600 14.464 1.00 85.81 193 ILE A C 1
ATOM 1596 O O . ILE A 1 193 ? -7.677 -1.165 15.455 1.00 85.81 193 ILE A O 1
ATOM 1600 N N . THR A 1 194 ? -6.110 0.156 14.555 1.00 85.25 194 THR A N 1
ATOM 1601 C CA . THR A 1 194 ? -5.445 0.423 15.838 1.00 85.25 194 THR A CA 1
ATOM 1602 C C . THR A 1 194 ? -6.385 1.156 16.794 1.00 85.25 194 THR A C 1
ATOM 1604 O O . THR A 1 194 ? -6.510 0.749 17.950 1.00 85.25 194 THR A O 1
ATOM 1607 N N . ASN A 1 195 ? -7.088 2.192 16.329 1.00 85.31 195 ASN A N 1
ATOM 1608 C CA . ASN A 1 195 ? -8.041 2.942 17.152 1.00 85.31 195 ASN A CA 1
ATOM 1609 C C . ASN A 1 195 ? -9.211 2.067 17.613 1.00 85.31 195 ASN A C 1
ATOM 1611 O O . ASN A 1 195 ? -9.638 2.153 18.767 1.00 85.31 195 ASN A O 1
ATOM 1615 N N . LEU A 1 196 ? -9.699 1.174 16.752 1.00 87.12 196 LEU A N 1
ATOM 1616 C CA . LEU A 1 196 ? -10.702 0.180 17.123 1.00 87.12 196 LEU A CA 1
ATOM 1617 C C . LEU A 1 196 ? -10.178 -0.777 18.207 1.00 87.12 196 LEU A C 1
ATOM 1619 O O . LEU A 1 196 ? -10.851 -1.018 19.209 1.00 87.12 196 LEU A O 1
ATOM 1623 N N . SER A 1 197 ? -8.952 -1.273 18.037 1.00 84.94 197 SER A N 1
ATOM 1624 C CA . SER A 1 197 ? -8.299 -2.194 18.975 1.00 84.94 197 SER A CA 1
ATOM 1625 C C . SER A 1 197 ? -8.104 -1.561 20.354 1.00 84.94 197 SER A C 1
ATOM 1627 O O . SER A 1 197 ? -8.330 -2.212 21.371 1.00 84.94 197 SER A O 1
ATOM 1629 N N . ILE A 1 198 ? -7.751 -0.272 20.406 1.00 84.31 198 ILE A N 1
ATOM 1630 C CA . ILE A 1 198 ? -7.648 0.484 21.662 1.00 84.31 198 ILE A CA 1
ATOM 1631 C C . ILE A 1 198 ? -9.009 0.544 22.364 1.00 84.31 198 ILE A C 1
ATOM 1633 O O . ILE A 1 198 ? -9.093 0.258 23.557 1.00 84.31 198 ILE A O 1
ATOM 1637 N N . ASN A 1 199 ? -10.081 0.854 21.631 1.00 85.44 199 ASN A N 1
ATOM 1638 C CA . ASN A 1 199 ? -11.432 0.910 22.194 1.00 85.44 199 ASN A CA 1
ATOM 1639 C C . ASN A 1 199 ? -11.900 -0.453 22.732 1.00 85.44 199 ASN A C 1
ATOM 1641 O O . ASN A 1 199 ? -12.509 -0.511 23.802 1.00 85.44 199 ASN A O 1
ATOM 1645 N N . LEU A 1 200 ? -11.559 -1.552 22.050 1.00 86.06 200 LEU A N 1
ATOM 1646 C CA . LEU A 1 200 ? -11.803 -2.913 22.543 1.00 86.06 200 LEU A CA 1
ATOM 1647 C C . LEU A 1 200 ? -10.983 -3.235 23.797 1.00 86.06 200 LEU A C 1
ATOM 1649 O O . LEU A 1 200 ? -11.483 -3.890 24.709 1.00 86.06 200 LEU A O 1
ATOM 1653 N N . MET A 1 201 ? -9.744 -2.754 23.882 1.00 84.56 201 MET A N 1
ATOM 1654 C CA . MET A 1 201 ? -8.905 -2.959 25.062 1.00 84.56 201 MET A CA 1
ATOM 1655 C C . MET A 1 201 ? -9.433 -2.196 26.283 1.00 84.56 201 MET A C 1
ATOM 1657 O O . MET A 1 201 ? -9.446 -2.748 27.384 1.00 84.56 201 MET A O 1
ATOM 1661 N N . VAL A 1 202 ? -9.926 -0.967 26.092 1.00 84.38 202 VAL A N 1
ATOM 1662 C CA . VAL A 1 202 ? -10.617 -0.207 27.148 1.00 84.38 202 VAL A CA 1
ATOM 1663 C C . VAL A 1 202 ? -11.886 -0.945 27.583 1.00 84.38 202 VAL A C 1
ATOM 1665 O O . VAL A 1 202 ? -12.109 -1.128 28.774 1.00 84.38 202 VAL A O 1
ATOM 1668 N N . LEU A 1 203 ? -12.686 -1.443 26.638 1.00 85.56 203 LEU A N 1
ATOM 1669 C CA . LEU A 1 203 ? -13.875 -2.238 26.955 1.00 85.56 203 LEU A CA 1
ATOM 1670 C C . LEU A 1 203 ? -13.532 -3.526 27.728 1.00 85.56 203 LEU A C 1
ATOM 1672 O O . LEU A 1 203 ? -14.217 -3.879 28.687 1.00 85.56 203 LEU A O 1
ATOM 1676 N N . SER A 1 204 ? -12.458 -4.223 27.347 1.00 85.69 204 SER A N 1
ATOM 1677 C CA . SER A 1 204 ? -11.987 -5.415 28.061 1.00 85.69 204 SER A CA 1
ATOM 1678 C C . SER A 1 204 ? -11.585 -5.096 29.498 1.00 85.69 204 SER A C 1
ATOM 1680 O O . SER A 1 204 ? -11.797 -5.926 30.385 1.00 85.69 204 SER A O 1
ATOM 1682 N N . ASP A 1 205 ? -11.007 -3.923 29.743 1.00 83.31 205 ASP A N 1
ATOM 1683 C CA . ASP A 1 205 ? -10.697 -3.500 31.100 1.00 83.31 205 ASP A CA 1
ATOM 1684 C C . ASP A 1 205 ? -11.950 -3.203 31.926 1.00 83.31 205 ASP A C 1
ATOM 1686 O O . ASP A 1 205 ? -12.028 -3.598 33.089 1.00 83.31 205 ASP A O 1
ATOM 1690 N N . ASP A 1 206 ? -12.961 -2.594 31.310 1.00 82.00 206 ASP A N 1
ATOM 1691 C CA . ASP A 1 206 ? -14.246 -2.324 31.956 1.00 82.00 206 ASP A CA 1
ATOM 1692 C C . ASP A 1 206 ? -14.901 -3.626 32.432 1.00 82.00 206 ASP A C 1
ATOM 1694 O O . ASP A 1 206 ? -15.370 -3.715 33.569 1.00 82.00 206 ASP A O 1
ATOM 1698 N N . ILE A 1 207 ? -14.827 -4.682 31.619 1.00 84.19 207 ILE A N 1
ATOM 1699 C CA . ILE A 1 207 ? -15.299 -6.024 31.985 1.00 84.19 207 ILE A CA 1
ATOM 1700 C C . ILE A 1 207 ? -14.471 -6.613 33.136 1.00 84.19 207 ILE A C 1
ATOM 1702 O O . ILE A 1 207 ? -15.024 -7.196 34.066 1.00 84.19 207 ILE A O 1
ATOM 1706 N N . ARG A 1 208 ? -13.142 -6.447 33.141 1.00 82.62 208 ARG A N 1
ATOM 1707 C CA . ARG A 1 208 ? -12.307 -6.913 34.268 1.00 82.62 208 ARG A CA 1
ATOM 1708 C C . ARG A 1 208 ? -12.599 -6.152 35.557 1.00 82.62 208 ARG A C 1
ATOM 1710 O O . ARG A 1 208 ? -12.505 -6.728 36.641 1.00 82.62 208 ARG A O 1
ATOM 1717 N N . SER A 1 209 ? -12.946 -4.870 35.461 1.00 78.44 209 SER A N 1
ATOM 1718 C CA . SER A 1 209 ? -13.357 -4.070 36.616 1.00 78.44 209 SER A CA 1
ATOM 1719 C C . SER A 1 209 ? -14.651 -4.609 37.238 1.00 78.44 209 SER A C 1
ATOM 1721 O O . SER A 1 209 ? -14.735 -4.698 38.460 1.00 78.44 209 SER A O 1
ATOM 1723 N N . LEU A 1 210 ? -15.590 -5.111 36.422 1.00 76.75 210 LEU A N 1
ATOM 1724 C CA . LEU A 1 210 ? -16.831 -5.751 36.877 1.00 76.75 210 LEU A CA 1
ATOM 1725 C C . LEU A 1 210 ? -16.579 -6.944 37.810 1.00 76.75 210 LEU A C 1
ATOM 1727 O O . LEU A 1 210 ? -17.233 -7.070 38.844 1.00 76.75 210 LEU A O 1
ATOM 1731 N N . ASN A 1 211 ? -15.598 -7.792 37.482 1.00 71.12 211 ASN A N 1
ATOM 1732 C CA . ASN A 1 211 ? -15.234 -8.933 38.329 1.00 71.12 211 ASN A CA 1
ATOM 1733 C C . ASN A 1 211 ? -14.731 -8.496 39.712 1.00 71.12 211 ASN A C 1
ATOM 1735 O O . ASN A 1 211 ? -14.987 -9.188 40.694 1.00 71.12 211 ASN A O 1
ATOM 1739 N N . ARG A 1 212 ? -14.057 -7.341 39.809 1.00 70.44 212 ARG A N 1
ATOM 1740 C CA . ARG A 1 212 ? -13.632 -6.778 41.100 1.00 70.44 212 ARG A CA 1
ATOM 1741 C C . ARG A 1 212 ? -14.815 -6.242 41.905 1.00 70.44 212 ARG A C 1
ATOM 1743 O O . ARG A 1 212 ? -14.879 -6.487 43.104 1.00 70.44 212 ARG A O 1
ATOM 1750 N N . PHE A 1 213 ? -15.772 -5.582 41.253 1.00 66.12 213 PHE A N 1
ATOM 1751 C CA . PHE A 1 213 ? -16.972 -5.055 41.910 1.00 66.12 213 PHE A CA 1
ATOM 1752 C C . PHE A 1 213 ? -17.927 -6.140 42.416 1.00 66.12 213 PHE A C 1
ATOM 1754 O O . PHE A 1 213 ? -18.537 -5.972 43.463 1.00 66.12 213 PHE A O 1
ATOM 1761 N N . ARG A 1 214 ? -18.021 -7.291 41.739 1.00 60.78 214 ARG A N 1
ATOM 1762 C CA . ARG A 1 214 ? -18.836 -8.425 42.211 1.00 60.78 214 ARG A CA 1
ATOM 1763 C C . ARG A 1 214 ? -18.373 -8.979 43.570 1.00 60.78 214 ARG A C 1
ATOM 1765 O O . ARG A 1 214 ? -19.158 -9.617 44.263 1.00 60.78 214 ARG A O 1
ATOM 1772 N N . SER A 1 215 ? -17.116 -8.735 43.952 1.00 58.34 215 SER A N 1
ATOM 1773 C CA . SER A 1 215 ? -16.554 -9.145 45.245 1.00 58.34 215 SER A CA 1
ATOM 1774 C C . SER A 1 215 ? -16.918 -8.201 46.397 1.00 58.34 215 SER A C 1
ATOM 1776 O O . SER A 1 215 ? -16.789 -8.595 47.556 1.00 58.34 215 SER A O 1
ATOM 1778 N N . THR A 1 216 ? -17.345 -6.966 46.118 1.00 58.12 216 THR A N 1
ATOM 1779 C CA . THR A 1 216 ? -17.737 -5.988 47.135 1.00 58.12 216 THR A CA 1
ATOM 1780 C C . THR A 1 216 ? -19.261 -5.899 47.184 1.00 58.12 216 THR A C 1
ATOM 1782 O O . THR A 1 216 ? -19.935 -5.714 46.180 1.00 58.12 216 THR A O 1
ATOM 1785 N N . LYS A 1 217 ? -19.830 -6.079 48.377 1.00 55.19 217 LYS A N 1
ATOM 1786 C CA . LYS A 1 217 ? -21.265 -6.280 48.664 1.00 55.19 217 LYS A CA 1
ATOM 1787 C C . LYS A 1 217 ? -22.144 -5.026 48.447 1.00 55.19 217 LYS A C 1
ATOM 1789 O O . LYS A 1 217 ? -23.126 -4.840 49.159 1.00 55.19 217 LYS A O 1
ATOM 1794 N N . TYR A 1 218 ? -21.766 -4.135 47.530 1.00 53.75 218 TYR A N 1
ATOM 1795 C CA . TYR A 1 218 ? -22.464 -2.884 47.244 1.00 53.75 218 TYR A CA 1
ATOM 1796 C C . TYR A 1 218 ? -23.379 -3.037 46.030 1.00 53.75 218 TYR A C 1
ATOM 1798 O O . TYR A 1 218 ? -22.941 -3.301 44.913 1.00 53.75 218 TYR A O 1
ATOM 1806 N N . ASN A 1 219 ? -24.667 -2.832 46.283 1.00 54.31 219 ASN A N 1
ATOM 1807 C CA . ASN A 1 219 ? -25.791 -2.976 45.363 1.00 54.31 219 ASN A CA 1
ATOM 1808 C C . ASN A 1 219 ? -25.900 -1.772 44.400 1.00 54.31 219 ASN A C 1
ATOM 1810 O O . ASN A 1 219 ? -26.946 -1.136 44.300 1.00 54.31 219 ASN A O 1
ATOM 1814 N N . TYR A 1 220 ? -24.815 -1.398 43.713 1.00 62.69 220 TYR A N 1
ATOM 1815 C CA . TYR A 1 220 ? -24.981 -0.564 42.518 1.00 62.69 220 TYR A CA 1
ATOM 1816 C C . TYR A 1 220 ? -25.690 -1.411 41.453 1.00 62.69 220 TYR A C 1
ATOM 1818 O O . TYR A 1 220 ? -25.506 -2.628 41.436 1.00 62.69 220 TYR A O 1
ATOM 1826 N N . ASN A 1 221 ? -26.495 -0.802 40.575 1.00 73.44 221 ASN A N 1
ATOM 1827 C CA . ASN A 1 221 ? -27.150 -1.515 39.474 1.00 73.44 221 ASN A CA 1
ATOM 1828 C C . ASN A 1 221 ? -26.086 -2.091 38.519 1.00 73.44 221 ASN A C 1
ATOM 1830 O O . ASN A 1 221 ? -25.717 -1.492 37.508 1.00 73.44 221 ASN A O 1
ATOM 1834 N N . VAL A 1 222 ? -25.587 -3.283 38.849 1.00 76.69 222 VAL A N 1
ATOM 1835 C CA . VAL A 1 222 ? -24.707 -4.111 38.018 1.00 76.69 222 VAL A CA 1
ATOM 1836 C C . VAL A 1 222 ? -25.340 -4.289 36.640 1.00 76.69 222 VAL A C 1
ATOM 1838 O O . VAL A 1 222 ? -24.640 -4.243 35.632 1.00 76.69 222 VAL A O 1
ATOM 1841 N N . GLN A 1 223 ? -26.671 -4.389 36.601 1.00 81.06 223 GLN A N 1
ATOM 1842 C CA . GLN A 1 223 ? -27.459 -4.443 35.379 1.00 81.06 223 GLN A CA 1
ATOM 1843 C C . GLN A 1 223 ? -27.224 -3.221 34.478 1.00 81.06 223 GLN A C 1
ATOM 1845 O O . GLN A 1 223 ? -26.849 -3.397 33.324 1.00 81.06 223 GLN A O 1
ATOM 1850 N N . ASP A 1 224 ? -27.328 -1.995 34.998 1.00 83.00 224 ASP A N 1
ATOM 1851 C CA . ASP A 1 224 ? -27.114 -0.769 34.208 1.00 83.00 224 ASP A CA 1
ATOM 1852 C C . ASP A 1 224 ? -25.667 -0.638 33.719 1.00 83.00 224 ASP A C 1
ATOM 1854 O O . ASP A 1 224 ? -25.382 -0.032 32.685 1.00 83.00 224 ASP A O 1
ATOM 1858 N N . PHE A 1 225 ? -24.708 -1.190 34.460 1.00 82.38 225 PHE A N 1
ATOM 1859 C CA . PHE A 1 225 ? -23.317 -1.237 34.020 1.00 82.38 225 PHE A CA 1
ATOM 1860 C C . PHE A 1 225 ? -23.098 -2.261 32.898 1.00 82.38 225 PHE A C 1
ATOM 1862 O O . PHE A 1 225 ? -22.431 -1.949 31.911 1.00 82.38 225 PHE A O 1
ATOM 1869 N N . ILE A 1 226 ? -23.694 -3.452 33.008 1.00 84.69 226 ILE A N 1
ATOM 1870 C CA . ILE A 1 226 ? -23.648 -4.481 31.962 1.00 84.69 226 ILE A CA 1
ATOM 1871 C C . ILE A 1 226 ? -24.330 -3.977 30.688 1.00 84.69 226 ILE A C 1
ATOM 1873 O O . ILE A 1 226 ? -23.746 -4.100 29.612 1.00 84.69 226 ILE A O 1
ATOM 1877 N N . THR A 1 227 ? -25.507 -3.354 30.798 1.00 88.12 227 THR A N 1
ATOM 1878 C CA . THR A 1 227 ? -26.223 -2.770 29.655 1.00 88.12 227 THR A CA 1
ATOM 1879 C C . THR A 1 227 ? -25.335 -1.772 28.911 1.00 88.12 227 THR A C 1
ATOM 1881 O O . THR A 1 227 ? -25.153 -1.905 27.702 1.00 88.12 227 THR A O 1
ATOM 1884 N N . ARG A 1 228 ? -24.656 -0.865 29.630 1.00 85.50 228 ARG A N 1
ATOM 1885 C CA . ARG A 1 228 ? -23.710 0.096 29.032 1.00 85.50 228 ARG A CA 1
ATOM 1886 C C . ARG A 1 228 ? -22.520 -0.570 28.330 1.00 85.50 228 ARG A C 1
ATOM 1888 O O . ARG A 1 228 ? -22.107 -0.116 27.264 1.00 85.50 228 ARG A O 1
ATOM 1895 N N . ILE A 1 229 ? -21.961 -1.646 28.892 1.00 86.62 229 ILE A N 1
ATOM 1896 C CA . ILE A 1 229 ? -20.875 -2.413 28.251 1.00 86.62 229 ILE A CA 1
ATOM 1897 C C . ILE A 1 229 ? -21.362 -3.059 26.951 1.00 86.62 229 ILE A C 1
ATOM 1899 O O . ILE A 1 229 ? -20.670 -2.986 25.933 1.00 86.62 229 ILE A O 1
ATOM 1903 N N . VAL A 1 230 ? -22.543 -3.679 26.971 1.00 89.81 230 VAL A N 1
ATOM 1904 C CA . VAL A 1 230 ? -23.119 -4.352 25.800 1.00 89.81 230 VAL A CA 1
ATOM 1905 C C . VAL A 1 230 ? -23.439 -3.345 24.698 1.00 89.81 230 VAL A C 1
ATOM 1907 O O . VAL A 1 230 ? -23.080 -3.578 23.543 1.00 89.81 230 VAL A O 1
ATOM 1910 N N . GLU A 1 231 ? -24.051 -2.210 25.032 1.00 89.50 231 GLU A N 1
ATOM 1911 C CA . GLU A 1 231 ? -24.324 -1.128 24.079 1.00 89.50 231 GLU A CA 1
ATOM 1912 C C . GLU A 1 231 ? -23.038 -0.611 23.432 1.00 89.50 231 GLU A C 1
ATOM 1914 O O . GLU A 1 231 ? -22.952 -0.509 22.205 1.00 89.50 231 GLU A O 1
ATOM 1919 N N . ARG A 1 232 ? -21.991 -0.382 24.232 1.00 87.00 232 ARG A N 1
ATOM 1920 C CA . ARG A 1 232 ? -20.689 0.059 23.724 1.00 87.00 232 ARG A CA 1
ATOM 1921 C C . ARG A 1 232 ? -20.028 -0.987 22.831 1.00 87.00 232 ARG A C 1
ATOM 1923 O O . ARG A 1 232 ? -19.488 -0.635 21.785 1.00 87.00 232 ARG A O 1
ATOM 1930 N N . HIS A 1 233 ? -20.088 -2.264 23.202 1.00 91.94 233 HIS A N 1
ATOM 1931 C CA . HIS A 1 233 ? -19.581 -3.352 22.367 1.00 91.94 233 HIS A CA 1
ATOM 1932 C C . HIS A 1 233 ? -20.289 -3.393 21.009 1.00 91.94 233 HIS A C 1
ATOM 1934 O O . HIS A 1 233 ? -19.634 -3.459 19.970 1.00 91.94 233 HIS A O 1
ATOM 1940 N N . ARG A 1 234 ? -21.625 -3.284 21.001 1.00 90.69 234 ARG A N 1
ATOM 1941 C CA . ARG A 1 234 ? -22.418 -3.234 19.764 1.00 90.69 234 ARG A CA 1
ATOM 1942 C C . ARG A 1 234 ? -22.059 -2.022 18.907 1.00 90.69 234 ARG A C 1
ATOM 1944 O O . ARG A 1 234 ? -21.956 -2.162 17.692 1.00 90.69 234 ARG A O 1
ATOM 1951 N N . TYR A 1 235 ? -21.832 -0.861 19.520 1.00 90.94 235 TYR A N 1
ATOM 1952 C CA . TYR A 1 235 ? -21.424 0.345 18.799 1.00 90.94 235 TYR A CA 1
ATOM 1953 C C . TYR A 1 235 ? -20.030 0.203 18.163 1.00 90.94 235 TYR A C 1
ATOM 1955 O O . TYR A 1 235 ? -19.865 0.483 16.977 1.00 90.94 235 TYR A O 1
ATOM 1963 N N . ILE A 1 236 ? -19.048 -0.329 18.902 1.00 89.44 236 ILE A N 1
ATOM 1964 C CA . ILE A 1 236 ? -17.699 -0.618 18.381 1.00 89.44 236 ILE A CA 1
ATOM 1965 C C . ILE A 1 236 ? -17.765 -1.615 17.213 1.00 89.44 236 ILE A C 1
ATOM 1967 O O . ILE A 1 236 ? -17.128 -1.400 16.181 1.00 89.44 236 ILE A O 1
ATOM 1971 N N . LEU A 1 237 ? -18.567 -2.679 17.337 1.00 90.31 237 LEU A N 1
ATOM 1972 C CA . LEU A 1 237 ? -18.777 -3.639 16.252 1.00 90.31 237 LEU A CA 1
ATOM 1973 C C . LEU A 1 237 ? -19.434 -2.994 15.028 1.00 90.31 237 LEU A C 1
ATOM 1975 O O . LEU A 1 237 ? -19.016 -3.269 13.909 1.00 90.31 237 LEU A O 1
ATOM 1979 N N . SER A 1 238 ? -20.419 -2.113 15.219 1.00 91.88 238 SER A N 1
ATOM 1980 C CA . SER A 1 238 ? -21.048 -1.371 14.119 1.00 91.88 238 SER A CA 1
ATOM 1981 C C . SER A 1 238 ? -20.011 -0.587 13.305 1.00 91.88 238 SER A C 1
ATOM 1983 O O . SER A 1 238 ? -19.961 -0.705 12.080 1.00 91.88 238 SER A O 1
ATOM 1985 N N . ILE A 1 239 ? -19.103 0.126 13.978 1.00 89.44 239 ILE A N 1
ATOM 1986 C CA . ILE A 1 239 ? -18.009 0.857 13.322 1.00 89.44 239 ILE A CA 1
ATOM 1987 C C . ILE A 1 239 ? -17.047 -0.099 12.613 1.00 89.44 239 ILE A C 1
ATOM 1989 O O . ILE A 1 239 ? -16.659 0.162 11.475 1.00 89.44 239 ILE A O 1
ATOM 1993 N N . PHE A 1 240 ? -16.699 -1.230 13.232 1.00 89.50 240 PHE A N 1
ATOM 1994 C CA . PHE A 1 240 ? -15.886 -2.257 12.579 1.00 89.50 240 PHE A CA 1
ATOM 1995 C C . PHE A 1 240 ? -16.527 -2.761 11.281 1.00 89.50 240 PHE A C 1
ATOM 1997 O O . PHE A 1 240 ? -15.843 -2.848 10.263 1.00 89.50 240 PHE A O 1
ATOM 2004 N N . TYR A 1 241 ? -17.834 -3.032 11.277 1.00 88.50 241 TYR A N 1
ATOM 2005 C CA . TYR A 1 241 ? -18.547 -3.442 10.067 1.00 88.50 241 TYR A CA 1
ATOM 2006 C C . TYR A 1 241 ? -18.540 -2.352 8.990 1.00 88.50 241 TYR A C 1
ATOM 2008 O O . TYR A 1 241 ? -18.313 -2.674 7.821 1.00 88.50 241 TYR A O 1
ATOM 2016 N N . LYS A 1 242 ? -18.715 -1.072 9.359 1.00 89.00 242 LYS A N 1
ATOM 2017 C CA . LYS A 1 242 ? -18.591 0.058 8.418 1.00 89.00 242 LYS A CA 1
ATOM 2018 C C . LYS A 1 242 ? -17.189 0.110 7.787 1.00 89.00 242 LYS A C 1
ATOM 2020 O O . LYS A 1 242 ? -17.075 0.177 6.564 1.00 89.00 242 LYS A O 1
ATOM 2025 N N . ILE A 1 243 ? -16.128 0.004 8.597 1.00 86.50 243 ILE A N 1
ATOM 2026 C CA . ILE A 1 243 ? -14.727 -0.014 8.126 1.00 86.50 243 ILE A CA 1
ATOM 2027 C C . ILE A 1 243 ? -14.477 -1.214 7.209 1.00 86.50 243 ILE A C 1
ATOM 2029 O O . ILE A 1 243 ? -13.927 -1.060 6.121 1.00 86.50 243 ILE A O 1
ATOM 2033 N N . ASN A 1 244 ? -14.888 -2.411 7.632 1.00 83.88 244 ASN A N 1
ATOM 2034 C CA . ASN A 1 244 ? -14.660 -3.636 6.875 1.00 83.88 244 ASN A CA 1
ATOM 2035 C C . ASN A 1 244 ? -15.384 -3.593 5.524 1.00 83.88 244 ASN A C 1
ATOM 2037 O O . ASN A 1 244 ? -14.812 -3.961 4.507 1.00 83.88 244 ASN A O 1
ATOM 2041 N N . THR A 1 245 ? -16.610 -3.071 5.482 1.00 83.56 245 THR A N 1
ATOM 2042 C CA . THR A 1 245 ? -17.364 -2.911 4.229 1.00 83.56 245 THR A CA 1
ATOM 2043 C C . THR A 1 245 ? -16.649 -1.975 3.250 1.00 83.56 245 THR A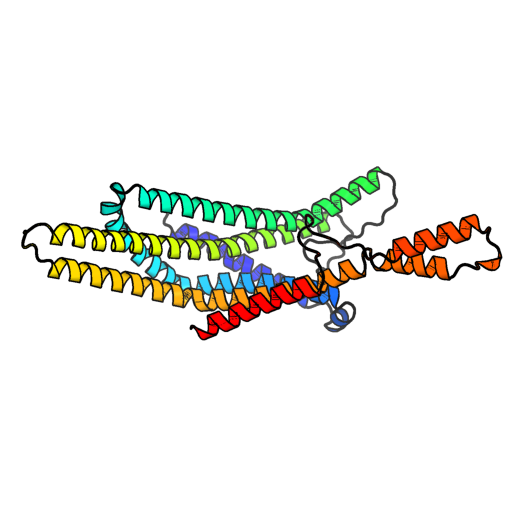 C 1
ATOM 2045 O O . THR A 1 245 ? -16.621 -2.256 2.055 1.00 83.56 245 THR A O 1
ATOM 2048 N N . LEU A 1 246 ? -16.017 -0.908 3.752 1.00 85.69 246 LEU A N 1
ATOM 2049 C CA . LEU A 1 246 ? -15.247 0.040 2.942 1.00 85.69 246 LEU A CA 1
ATOM 2050 C C . LEU A 1 246 ? -13.961 -0.590 2.383 1.00 85.69 246 LEU A C 1
ATOM 2052 O O . LEU A 1 246 ? -13.672 -0.467 1.195 1.00 85.69 246 LEU A O 1
ATOM 2056 N N . TYR A 1 247 ? -13.192 -1.286 3.222 1.00 84.06 247 TYR A N 1
ATOM 2057 C CA . TYR A 1 247 ? -11.865 -1.783 2.842 1.00 84.06 247 TYR A CA 1
ATOM 2058 C C . TYR A 1 247 ? -11.849 -3.179 2.210 1.00 84.06 247 TYR A C 1
ATOM 2060 O O . TYR A 1 247 ? -10.884 -3.526 1.530 1.00 84.06 247 TYR A O 1
ATOM 2068 N N . ARG A 1 248 ? -12.899 -3.989 2.374 1.00 81.88 248 ARG A N 1
ATOM 2069 C CA . ARG A 1 248 ? -12.988 -5.339 1.793 1.00 81.88 248 ARG A CA 1
ATOM 2070 C C . ARG A 1 248 ? -12.740 -5.385 0.276 1.00 81.88 248 ARG A C 1
ATOM 2072 O O . ARG A 1 248 ? -11.916 -6.207 -0.141 1.00 81.88 248 ARG A O 1
ATOM 2079 N N . PRO A 1 249 ? -13.375 -4.545 -0.570 1.00 83.12 249 PRO A N 1
ATOM 2080 C CA . PRO A 1 249 ? -13.064 -4.541 -2.000 1.00 83.12 249 PRO A CA 1
ATOM 2081 C C . PRO A 1 249 ? -11.618 -4.102 -2.265 1.00 83.12 249 PRO A C 1
ATOM 2083 O O . PRO A 1 249 ? -10.927 -4.744 -3.053 1.00 83.12 249 PRO A O 1
ATOM 2086 N N . ILE A 1 250 ? -11.125 -3.083 -1.549 1.00 82.88 250 ILE A N 1
ATOM 2087 C CA . ILE A 1 250 ? -9.762 -2.549 -1.698 1.00 82.88 250 ILE A CA 1
ATOM 2088 C C . ILE A 1 250 ? -8.716 -3.639 -1.443 1.00 82.88 250 ILE A C 1
ATOM 2090 O O . ILE A 1 250 ? -7.816 -3.835 -2.261 1.00 82.88 250 ILE A O 1
ATOM 2094 N N . PHE A 1 251 ? -8.852 -4.399 -0.353 1.00 81.19 251 PHE A N 1
ATOM 2095 C CA . PHE A 1 251 ? -7.946 -5.509 -0.054 1.00 81.19 251 PHE A CA 1
ATOM 2096 C C . PHE A 1 251 ? -8.024 -6.624 -1.081 1.00 81.19 251 PHE A C 1
ATOM 2098 O O . PHE A 1 251 ? -6.991 -7.168 -1.464 1.00 81.19 251 PHE A O 1
ATOM 2105 N N . THR A 1 252 ? -9.229 -6.943 -1.550 1.00 78.44 252 THR A N 1
ATOM 2106 C CA . THR A 1 252 ? -9.422 -7.994 -2.551 1.00 78.44 252 THR A CA 1
ATOM 2107 C C . THR A 1 252 ? -8.686 -7.645 -3.844 1.00 78.44 252 THR A C 1
ATOM 2109 O O . THR A 1 252 ? -7.909 -8.457 -4.339 1.00 78.44 252 THR A O 1
ATOM 2112 N N . PHE A 1 253 ? -8.847 -6.419 -4.351 1.00 81.56 253 PHE A N 1
ATOM 2113 C CA . PHE A 1 253 ? -8.122 -5.964 -5.540 1.00 81.56 253 PHE A CA 1
ATOM 2114 C C . PHE A 1 253 ? -6.618 -5.840 -5.300 1.00 81.56 253 PHE A C 1
ATOM 2116 O O . PHE A 1 253 ? -5.840 -6.254 -6.153 1.00 81.56 253 PHE A O 1
ATOM 2123 N N . THR A 1 254 ? -6.200 -5.347 -4.130 1.00 83.88 254 THR A N 1
ATOM 2124 C CA . THR A 1 254 ? -4.777 -5.264 -3.760 1.00 83.88 254 THR A CA 1
ATOM 2125 C C . THR A 1 254 ? -4.110 -6.630 -3.790 1.00 83.88 254 THR A C 1
ATOM 2127 O O . THR A 1 254 ? -3.036 -6.785 -4.360 1.00 83.88 254 THR A O 1
ATOM 2130 N N . LEU A 1 255 ? -4.760 -7.639 -3.220 1.00 79.81 255 LEU A N 1
ATOM 2131 C CA . LEU A 1 255 ? -4.232 -8.993 -3.166 1.00 79.81 255 LEU A CA 1
ATOM 2132 C C . LEU A 1 255 ? -4.191 -9.656 -4.549 1.00 79.81 255 LEU A C 1
ATOM 2134 O O . LEU A 1 255 ? -3.207 -10.315 -4.877 1.00 79.81 255 LEU A O 1
ATOM 2138 N N . LEU A 1 256 ? -5.230 -9.462 -5.368 1.00 80.94 256 LEU A N 1
ATOM 2139 C CA . LEU A 1 256 ? -5.285 -9.996 -6.731 1.00 80.94 256 LEU A CA 1
ATOM 2140 C C . LEU A 1 256 ? -4.228 -9.360 -7.640 1.00 80.94 256 LEU A C 1
ATOM 2142 O O . LEU A 1 256 ? -3.486 -10.081 -8.302 1.00 80.94 256 LEU A O 1
ATOM 2146 N N . LEU A 1 257 ? -4.134 -8.027 -7.650 1.00 83.69 257 LEU A N 1
ATOM 2147 C CA . LEU A 1 257 ? -3.200 -7.305 -8.514 1.00 83.69 257 LEU A CA 1
ATOM 2148 C C . LEU A 1 257 ? -1.748 -7.525 -8.089 1.00 83.69 257 LEU A C 1
ATOM 2150 O O . LEU A 1 257 ? -0.929 -7.811 -8.952 1.00 83.69 257 LEU A O 1
ATOM 2154 N N . ASN A 1 258 ? -1.440 -7.525 -6.786 1.00 82.38 258 ASN A N 1
ATOM 2155 C CA . ASN A 1 258 ? -0.100 -7.890 -6.307 1.00 82.38 258 ASN A CA 1
ATOM 2156 C C . ASN A 1 258 ? 0.245 -9.353 -6.618 1.00 82.38 258 ASN A C 1
ATOM 2158 O O . ASN A 1 258 ? 1.398 -9.676 -6.878 1.00 82.38 258 ASN A O 1
ATOM 2162 N N . GLY A 1 259 ? -0.739 -10.258 -6.593 1.00 77.62 259 GLY A N 1
ATOM 2163 C CA . GLY A 1 259 ? -0.527 -11.651 -6.983 1.00 77.62 259 GLY A CA 1
ATOM 2164 C C . GLY A 1 259 ? -0.142 -11.786 -8.459 1.00 77.62 259 GLY A C 1
ATOM 2165 O O . GLY A 1 259 ? 0.793 -12.519 -8.777 1.00 77.62 259 GLY A O 1
ATOM 2166 N N . LEU A 1 260 ? -0.825 -11.059 -9.348 1.00 81.31 260 LEU A N 1
ATOM 2167 C CA . LEU A 1 260 ? -0.494 -11.012 -10.776 1.00 81.31 260 LEU A CA 1
ATOM 2168 C C . LEU A 1 260 ? 0.864 -10.342 -11.017 1.00 81.31 260 LEU A C 1
ATOM 2170 O O . LEU A 1 260 ? 1.684 -10.883 -11.753 1.00 81.31 260 LEU A O 1
ATOM 2174 N N . ASP A 1 261 ? 1.124 -9.228 -10.336 1.00 81.50 261 ASP A N 1
ATOM 2175 C CA . ASP A 1 261 ? 2.383 -8.488 -10.411 1.00 81.50 261 ASP A CA 1
ATOM 2176 C C . ASP A 1 261 ? 3.588 -9.354 -10.013 1.00 81.50 261 ASP A C 1
ATOM 2178 O O . ASP A 1 261 ? 4.571 -9.445 -10.750 1.00 81.50 261 ASP A O 1
ATOM 2182 N N . LEU A 1 262 ? 3.475 -10.102 -8.909 1.00 80.12 262 LEU A N 1
ATOM 2183 C CA . LEU A 1 262 ? 4.497 -11.061 -8.484 1.00 80.12 262 LEU A CA 1
ATOM 2184 C C . LEU A 1 262 ? 4.726 -12.169 -9.520 1.00 80.12 262 LEU A C 1
ATOM 2186 O O . LEU A 1 262 ? 5.869 -12.577 -9.729 1.00 80.12 262 LEU A O 1
ATOM 2190 N N . CYS A 1 263 ? 3.672 -12.660 -10.180 1.00 76.06 263 CYS A N 1
ATOM 2191 C CA . CYS A 1 263 ? 3.822 -13.654 -11.247 1.00 76.06 263 CYS A CA 1
ATOM 2192 C C . CYS A 1 263 ? 4.624 -13.087 -12.428 1.00 76.06 263 CYS A C 1
ATOM 2194 O O . CYS A 1 263 ? 5.514 -13.766 -12.941 1.00 76.06 263 CYS A O 1
ATOM 2196 N N . CYS A 1 264 ? 4.347 -11.842 -12.822 1.00 75.69 264 CYS A N 1
ATOM 2197 C CA . CYS A 1 264 ? 5.061 -11.155 -13.897 1.00 75.69 264 CYS A CA 1
ATOM 2198 C C . CYS A 1 264 ? 6.523 -10.881 -13.529 1.00 75.69 264 CYS A C 1
ATOM 2200 O O . CYS A 1 264 ? 7.408 -11.218 -14.311 1.00 75.69 264 CYS A O 1
ATOM 2202 N N . CYS A 1 265 ? 6.787 -10.388 -12.314 1.00 74.19 265 CYS A N 1
ATOM 2203 C CA . CYS A 1 265 ? 8.143 -10.183 -11.799 1.00 74.19 265 CYS A CA 1
ATOM 2204 C C . CYS A 1 265 ? 8.965 -11.481 -11.768 1.00 74.19 265 CYS A C 1
ATOM 2206 O O . CYS A 1 265 ? 10.162 -11.484 -12.052 1.00 74.19 265 CYS A O 1
ATOM 2208 N N . ILE A 1 266 ? 8.344 -12.609 -11.415 1.00 77.00 266 ILE A N 1
ATOM 2209 C CA . ILE A 1 266 ? 9.032 -13.907 -11.392 1.00 77.00 266 ILE A CA 1
ATOM 2210 C C . ILE A 1 266 ? 9.351 -14.380 -12.809 1.00 77.00 266 ILE A C 1
ATOM 2212 O O . ILE A 1 266 ? 10.440 -14.899 -13.043 1.00 77.00 266 ILE A O 1
ATOM 2216 N N . PHE A 1 267 ? 8.433 -14.180 -13.754 1.00 74.31 267 PHE A N 1
ATOM 2217 C CA . PHE A 1 267 ? 8.650 -14.530 -15.154 1.00 74.31 267 PHE A CA 1
ATOM 2218 C C . PHE A 1 267 ? 9.789 -13.717 -15.792 1.00 74.31 267 PHE A C 1
ATOM 2220 O O . PHE A 1 267 ? 10.621 -14.281 -16.501 1.00 74.31 267 PHE A O 1
ATOM 2227 N N . THR A 1 268 ? 9.872 -12.413 -15.510 1.00 68.31 268 THR A N 1
ATOM 2228 C CA . THR A 1 268 ? 10.977 -11.566 -15.991 1.00 68.31 268 THR A CA 1
ATOM 2229 C C . THR A 1 268 ? 12.303 -11.935 -15.331 1.00 68.31 268 THR A C 1
ATOM 2231 O O . THR A 1 268 ? 13.306 -12.092 -16.027 1.00 68.31 268 THR A O 1
ATOM 2234 N N . SER A 1 269 ? 12.305 -12.172 -14.017 1.00 67.38 269 SER A N 1
ATOM 2235 C CA . SER A 1 269 ? 13.506 -12.605 -13.288 1.00 67.38 269 SER A CA 1
ATOM 2236 C C . SER A 1 269 ? 14.060 -13.936 -13.823 1.00 67.38 269 SER A C 1
ATOM 2238 O O . SER A 1 269 ? 15.274 -14.106 -13.907 1.00 67.38 269 SER A O 1
ATOM 2240 N N . ASP A 1 270 ? 13.201 -14.877 -14.237 1.00 67.62 270 ASP A N 1
ATOM 2241 C CA . ASP A 1 270 ? 13.611 -16.170 -14.820 1.00 67.62 270 ASP A CA 1
ATOM 2242 C C . ASP A 1 270 ? 14.436 -15.996 -16.111 1.00 67.62 270 ASP A C 1
ATOM 2244 O O . ASP A 1 270 ? 15.368 -16.766 -16.365 1.00 67.62 270 ASP A O 1
ATOM 2248 N N . LYS A 1 271 ? 14.164 -14.940 -16.897 1.00 66.56 271 LYS A N 1
ATOM 2249 C CA . LYS A 1 271 ? 14.985 -14.570 -18.062 1.00 66.56 271 LYS A CA 1
ATOM 2250 C C . LYS A 1 271 ? 16.386 -14.177 -17.633 1.00 66.56 271 LYS A C 1
ATOM 2252 O O . LYS A 1 271 ? 17.346 -14.684 -18.203 1.00 66.56 271 LYS A O 1
ATOM 2257 N N . GLU A 1 272 ? 16.509 -13.295 -16.642 1.00 63.84 272 GLU A N 1
ATOM 2258 C CA . GLU A 1 272 ? 17.810 -12.817 -16.170 1.00 63.84 272 GLU A CA 1
ATOM 2259 C C . GLU A 1 272 ? 18.654 -13.971 -15.629 1.00 63.84 272 GLU A C 1
ATOM 2261 O O . GLU A 1 272 ? 19.824 -14.082 -15.990 1.00 63.84 272 GLU A O 1
ATOM 2266 N N . PHE A 1 273 ? 18.046 -14.894 -14.875 1.00 60.91 273 PHE A N 1
ATOM 2267 C CA . PHE A 1 273 ? 18.706 -16.122 -14.421 1.00 60.91 273 PHE A CA 1
ATOM 2268 C C . PHE A 1 273 ? 19.093 -17.064 -15.568 1.00 60.91 273 PHE A C 1
ATOM 2270 O O . PHE A 1 273 ? 20.128 -17.724 -15.499 1.00 60.91 273 PHE A O 1
ATOM 2277 N N . SER A 1 274 ? 18.294 -17.129 -16.634 1.00 59.69 274 SER A N 1
ATOM 2278 C CA . SER A 1 274 ? 18.608 -17.952 -17.807 1.00 59.69 274 SER A CA 1
ATOM 2279 C C . SER A 1 274 ? 19.704 -17.324 -18.679 1.00 59.69 274 SER A C 1
ATOM 2281 O O . SER A 1 274 ? 20.572 -18.033 -19.182 1.00 59.69 274 SER A O 1
ATOM 2283 N N . SER A 1 275 ? 19.710 -15.994 -18.822 1.00 59.19 275 SER A N 1
ATOM 2284 C CA . SER A 1 275 ? 20.692 -15.240 -19.617 1.00 59.19 275 SER A CA 1
ATOM 2285 C C . SER A 1 275 ? 22.005 -14.960 -18.878 1.00 59.19 275 SER A C 1
ATOM 2287 O O . SER A 1 275 ? 23.056 -14.822 -19.501 1.00 59.19 275 SER A O 1
ATOM 2289 N N . GLY A 1 276 ? 21.966 -14.882 -17.546 1.00 53.50 276 GLY A N 1
ATOM 2290 C CA . GLY A 1 276 ? 23.099 -14.598 -16.679 1.00 53.50 276 GLY A CA 1
ATOM 2291 C C . GLY A 1 276 ? 23.608 -15.868 -16.003 1.00 53.50 276 GLY A C 1
ATOM 2292 O O . GLY A 1 276 ? 22.925 -16.469 -15.186 1.00 53.50 276 GLY A O 1
ATOM 2293 N N . HIS A 1 277 ? 24.853 -16.242 -16.291 1.00 48.69 277 HIS A N 1
ATOM 2294 C CA . HIS A 1 277 ? 25.655 -17.281 -15.617 1.00 48.69 277 HIS A CA 1
ATOM 2295 C C . HIS A 1 277 ? 25.352 -18.768 -15.874 1.00 48.69 277 HIS A C 1
ATOM 2297 O O . HIS A 1 277 ? 26.304 -19.556 -15.832 1.00 48.69 277 HIS A O 1
ATOM 2303 N N . CYS A 1 278 ? 24.122 -19.195 -16.172 1.00 47.94 278 CYS A N 1
ATOM 2304 C CA . CYS A 1 278 ? 23.896 -20.604 -16.540 1.00 47.94 278 CYS A CA 1
ATOM 2305 C C . CYS A 1 278 ? 24.402 -20.922 -17.954 1.00 47.94 278 CYS A C 1
ATOM 2307 O O . CYS A 1 278 ? 24.982 -21.981 -18.175 1.00 47.94 278 CYS A O 1
ATOM 2309 N N . ASP A 1 279 ? 24.271 -19.973 -18.875 1.00 49.25 279 ASP A N 1
ATOM 2310 C CA . ASP A 1 279 ? 24.632 -20.171 -20.276 1.00 49.25 279 ASP A CA 1
ATOM 2311 C C . ASP A 1 279 ? 26.146 -20.033 -20.523 1.00 49.25 279 ASP A C 1
ATOM 2313 O O . ASP A 1 279 ? 26.705 -20.708 -21.374 1.00 49.25 279 ASP A O 1
ATOM 2317 N N . GLY A 1 280 ? 26.858 -19.225 -19.727 1.00 53.03 280 GLY A N 1
ATOM 2318 C CA . GLY A 1 280 ? 28.312 -19.052 -19.859 1.00 53.03 280 GLY A CA 1
ATOM 2319 C C . GLY A 1 280 ? 29.114 -20.311 -19.514 1.00 53.03 280 GLY A C 1
ATOM 2320 O O . GLY A 1 280 ? 30.089 -20.619 -20.189 1.00 53.03 280 GLY A O 1
ATOM 2321 N N . ASN A 1 281 ? 28.687 -21.075 -18.503 1.00 50.69 281 ASN A N 1
ATOM 2322 C CA . ASN A 1 281 ? 29.346 -22.333 -18.134 1.00 50.69 281 ASN A CA 1
ATOM 2323 C C . ASN A 1 281 ? 28.982 -23.489 -19.073 1.00 50.69 281 ASN A C 1
ATOM 2325 O O . ASN A 1 281 ? 29.838 -24.323 -19.362 1.00 50.69 281 ASN A O 1
ATOM 2329 N N . VAL A 1 282 ? 27.740 -23.521 -19.568 1.00 60.59 282 VAL A N 1
ATOM 2330 C CA . VAL A 1 282 ? 27.312 -24.486 -20.591 1.00 60.59 282 VAL A CA 1
ATOM 2331 C C . VAL A 1 282 ? 28.035 -24.196 -21.908 1.00 60.59 282 VAL A C 1
ATOM 2333 O O . VAL A 1 282 ? 28.695 -25.085 -22.425 1.00 60.59 282 VAL A O 1
ATOM 2336 N N . LYS A 1 283 ? 28.087 -22.936 -22.361 1.00 64.31 283 LYS A N 1
ATOM 2337 C CA . LYS A 1 283 ? 28.871 -22.514 -23.536 1.00 64.31 283 LYS A CA 1
ATOM 2338 C C . LYS A 1 283 ? 30.368 -22.749 -23.374 1.00 64.31 283 LYS A C 1
ATOM 2340 O O . LYS A 1 283 ? 31.017 -23.118 -24.346 1.00 64.31 283 LYS A O 1
ATOM 2345 N N . LEU A 1 284 ? 30.931 -22.557 -22.179 1.00 62.72 284 LEU A N 1
ATOM 2346 C CA . LEU A 1 284 ? 32.331 -22.883 -21.895 1.00 62.72 284 LEU A CA 1
ATOM 2347 C C . LEU A 1 284 ? 32.571 -24.395 -21.995 1.00 62.72 284 LEU A C 1
ATOM 2349 O O . LEU A 1 284 ? 33.546 -24.808 -22.611 1.00 62.72 284 LEU A O 1
ATOM 2353 N N . SER A 1 285 ? 31.675 -25.213 -21.435 1.00 63.84 285 SER A N 1
ATOM 2354 C CA . SER A 1 285 ? 31.716 -26.672 -21.577 1.00 63.84 285 SER A CA 1
ATOM 2355 C C . SER A 1 285 ? 31.609 -27.088 -23.047 1.00 63.84 285 SER A C 1
ATOM 2357 O O . SER A 1 285 ? 32.452 -27.840 -23.521 1.00 63.84 285 SER A O 1
ATOM 2359 N N . ASP A 1 286 ? 30.641 -26.553 -23.790 1.00 72.38 286 ASP A N 1
ATOM 2360 C CA . ASP A 1 286 ? 30.404 -26.873 -25.202 1.00 72.38 286 ASP A CA 1
ATOM 2361 C C . ASP A 1 286 ? 31.563 -26.417 -26.102 1.00 72.38 286 ASP A C 1
ATOM 2363 O O . ASP A 1 286 ? 31.982 -27.143 -27.004 1.00 72.38 286 ASP A O 1
ATOM 2367 N N . SER A 1 287 ? 32.155 -25.255 -25.811 1.00 73.69 287 SER A N 1
ATOM 2368 C CA . SER A 1 287 ? 33.346 -24.757 -26.514 1.00 73.69 287 SER A CA 1
ATOM 2369 C C . SER A 1 287 ? 34.578 -25.615 -26.232 1.00 73.69 287 SER A C 1
ATOM 2371 O O . SER A 1 287 ? 35.395 -25.807 -27.126 1.00 73.69 287 SER A O 1
ATOM 2373 N N . ILE A 1 288 ? 34.716 -26.152 -25.013 1.00 68.56 288 ILE A N 1
ATOM 2374 C CA . ILE A 1 288 ? 35.788 -27.093 -24.661 1.00 68.56 288 ILE A CA 1
ATOM 2375 C C . ILE A 1 288 ? 35.552 -28.450 -25.344 1.00 68.56 288 ILE A C 1
ATOM 2377 O O . ILE A 1 288 ? 36.496 -29.024 -25.880 1.00 68.56 288 ILE A O 1
ATOM 2381 N N . TYR A 1 289 ? 34.308 -28.939 -25.401 1.00 74.25 289 TYR A N 1
ATOM 2382 C CA . TYR A 1 289 ? 33.952 -30.168 -26.123 1.00 74.25 289 TYR A CA 1
ATOM 2383 C C . TYR A 1 289 ? 34.242 -30.078 -27.626 1.00 74.25 289 TYR A C 1
ATOM 2385 O O . TYR A 1 289 ? 34.691 -31.064 -28.204 1.00 74.25 289 TYR A O 1
ATOM 2393 N N . GLY A 1 290 ? 34.032 -28.911 -28.243 1.00 76.19 290 GLY A N 1
ATOM 2394 C CA . GLY A 1 290 ? 34.266 -28.675 -29.672 1.00 76.19 290 GLY A CA 1
ATOM 2395 C C . GLY A 1 290 ? 35.736 -28.553 -30.104 1.00 76.19 290 GLY A C 1
ATOM 2396 O O . GLY A 1 290 ? 36.000 -28.403 -31.298 1.00 76.19 290 GLY A O 1
ATOM 2397 N N . LEU A 1 291 ? 36.698 -28.600 -29.176 1.00 76.75 291 LEU A N 1
ATOM 2398 C CA . LEU A 1 291 ? 38.129 -28.598 -29.507 1.00 76.75 291 LEU A CA 1
ATOM 2399 C C . LEU A 1 291 ? 38.543 -29.930 -30.157 1.00 76.75 291 LEU A C 1
ATOM 2401 O O . LEU A 1 291 ? 37.966 -30.974 -29.877 1.00 76.75 291 LEU A O 1
ATOM 2405 N N . LYS A 1 292 ? 39.569 -29.928 -31.017 1.00 78.31 292 LYS A N 1
ATOM 2406 C CA . LYS A 1 292 ? 40.169 -31.168 -31.542 1.00 78.31 292 LYS A CA 1
ATOM 2407 C C . LYS A 1 292 ? 41.189 -31.709 -30.543 1.00 78.31 292 LYS A C 1
ATOM 2409 O O . LYS A 1 292 ? 42.340 -31.296 -30.543 1.00 78.31 292 LYS A O 1
ATOM 2414 N N . TRP A 1 293 ? 40.751 -32.614 -29.674 1.00 76.19 293 TRP A N 1
ATOM 2415 C CA . TRP A 1 293 ? 41.532 -33.141 -28.543 1.00 76.19 293 TRP A CA 1
ATOM 2416 C C . TRP A 1 293 ? 42.761 -33.971 -28.950 1.00 76.19 293 TRP A C 1
ATOM 2418 O O . TRP A 1 293 ? 43.624 -34.221 -28.114 1.00 76.19 293 TRP A O 1
ATOM 2428 N N . GLU A 1 294 ? 42.826 -34.385 -30.215 1.00 75.69 294 GLU A N 1
ATOM 2429 C CA . GLU A 1 294 ? 43.811 -35.326 -30.761 1.00 75.69 294 GLU A CA 1
ATOM 2430 C C . GLU A 1 294 ? 45.242 -34.762 -30.791 1.00 75.69 294 GLU A C 1
ATOM 2432 O O . GLU A 1 294 ? 46.194 -35.530 -30.683 1.00 75.69 294 GLU A O 1
ATOM 2437 N N . ASP A 1 295 ? 45.395 -33.433 -30.834 1.00 79.00 295 ASP A N 1
ATOM 2438 C CA . ASP A 1 295 ? 46.696 -32.761 -30.979 1.00 79.00 295 ASP A CA 1
ATOM 2439 C C . ASP A 1 295 ? 47.262 -32.193 -29.658 1.00 79.00 295 ASP A C 1
ATOM 2441 O O . ASP A 1 295 ? 48.309 -31.541 -29.650 1.00 79.00 295 ASP A O 1
ATOM 2445 N N . TYR A 1 296 ? 46.584 -32.399 -28.522 1.00 77.44 296 TYR A N 1
ATOM 2446 C CA . TYR A 1 296 ? 46.960 -31.782 -27.243 1.00 77.44 296 TYR A CA 1
ATOM 2447 C C . TYR A 1 296 ? 47.727 -32.723 -26.306 1.00 77.44 296 TYR A C 1
ATOM 2449 O O . TYR A 1 296 ? 47.441 -33.912 -26.191 1.00 77.44 296 TYR A O 1
ATOM 2457 N N . ASP A 1 297 ? 48.660 -32.149 -25.540 1.00 80.75 297 ASP A N 1
ATOM 2458 C CA . ASP A 1 297 ? 49.389 -32.860 -24.486 1.00 80.75 297 ASP A CA 1
ATOM 2459 C C . ASP A 1 297 ? 48.437 -33.360 -23.375 1.00 80.75 297 ASP A C 1
ATOM 2461 O O . ASP A 1 297 ? 47.493 -32.674 -22.961 1.00 80.75 297 ASP A O 1
ATOM 2465 N N . VAL A 1 298 ? 48.723 -34.545 -22.830 1.00 80.12 298 VAL A N 1
ATOM 2466 C CA . VAL A 1 298 ? 47.912 -35.259 -21.826 1.00 80.12 298 VAL A CA 1
ATOM 2467 C C . VAL A 1 298 ? 47.663 -34.391 -20.586 1.00 80.12 298 VAL A C 1
ATOM 2469 O O . VAL A 1 298 ? 46.598 -34.446 -19.962 1.00 80.12 298 VAL A O 1
ATOM 2472 N N . LYS A 1 299 ? 48.630 -33.536 -20.234 1.00 69.44 299 LYS A N 1
ATOM 2473 C CA . LYS A 1 299 ? 48.520 -32.590 -19.116 1.00 69.44 299 LYS A CA 1
ATOM 2474 C C . LYS A 1 299 ? 47.456 -31.510 -19.360 1.00 69.44 299 LYS A C 1
ATOM 2476 O O . LYS A 1 299 ? 46.743 -31.138 -18.426 1.00 69.44 299 LYS A O 1
ATOM 2481 N N . LEU A 1 300 ? 47.322 -31.040 -20.599 1.00 61.06 300 LEU A N 1
ATOM 2482 C CA . LEU A 1 300 ? 46.386 -29.989 -21.003 1.00 61.06 300 LEU A CA 1
ATOM 2483 C C . LEU A 1 300 ? 44.961 -30.544 -21.138 1.00 61.06 300 LEU A C 1
ATOM 2485 O O . LEU A 1 300 ? 44.020 -29.950 -20.611 1.00 61.06 300 LEU A O 1
ATOM 2489 N N . VAL A 1 301 ? 44.816 -31.747 -21.702 1.00 74.06 301 VAL A N 1
ATOM 2490 C CA . VAL A 1 301 ? 43.547 -32.499 -21.743 1.00 74.06 301 VAL A CA 1
ATOM 2491 C C . VAL A 1 301 ? 42.980 -32.709 -20.334 1.00 74.06 301 VAL A C 1
ATOM 2493 O O . VAL A 1 301 ? 41.802 -32.456 -20.077 1.00 74.06 301 VAL A O 1
ATOM 2496 N N . LYS A 1 302 ? 43.830 -33.085 -19.369 1.00 72.19 302 LYS A N 1
ATOM 2497 C CA . LYS A 1 302 ? 43.423 -33.276 -17.967 1.00 72.19 302 LYS A CA 1
ATOM 2498 C C . LYS A 1 302 ? 42.960 -31.973 -17.298 1.00 72.19 302 LYS A C 1
ATOM 2500 O O . LYS A 1 302 ? 42.039 -32.003 -16.480 1.00 72.19 302 LYS A O 1
ATOM 2505 N N . MET A 1 303 ? 43.564 -30.834 -17.648 1.00 62.31 303 MET A N 1
ATOM 2506 C CA . MET A 1 303 ? 43.119 -29.514 -17.185 1.00 62.31 303 MET A CA 1
ATOM 2507 C C . MET A 1 303 ? 41.774 -29.111 -17.798 1.00 62.31 303 MET A C 1
ATOM 2509 O O . MET A 1 303 ? 40.900 -28.655 -17.062 1.00 62.31 303 MET A O 1
ATOM 2513 N N . LEU A 1 304 ? 41.573 -29.330 -19.101 1.00 68.12 304 LEU A N 1
ATOM 2514 C CA . LEU A 1 304 ? 40.310 -29.035 -19.788 1.00 68.12 304 LEU A CA 1
ATOM 2515 C C . LEU A 1 304 ? 39.142 -29.854 -19.224 1.00 68.12 304 LEU A C 1
ATOM 2517 O O . LEU A 1 304 ? 38.094 -29.290 -18.917 1.00 68.12 304 LEU A O 1
ATOM 2521 N N . ILE A 1 305 ? 39.344 -31.151 -18.967 1.00 75.25 305 ILE A N 1
ATOM 2522 C CA . ILE A 1 305 ? 38.343 -32.009 -18.309 1.00 75.25 305 ILE A CA 1
ATOM 2523 C C . ILE A 1 305 ? 38.021 -31.495 -16.897 1.00 75.25 305 ILE A C 1
ATOM 2525 O O . ILE A 1 305 ? 36.861 -31.476 -16.488 1.00 75.25 305 ILE A O 1
ATOM 2529 N N . MET A 1 306 ? 39.020 -31.031 -16.141 1.00 69.12 306 MET A N 1
ATOM 2530 C CA . MET A 1 306 ? 38.798 -30.489 -14.797 1.00 69.12 306 MET A CA 1
ATOM 2531 C C . MET A 1 306 ? 38.009 -29.168 -14.824 1.00 69.12 306 MET A C 1
ATOM 2533 O O . MET A 1 306 ? 37.154 -28.949 -13.964 1.00 69.12 306 MET A O 1
ATOM 2537 N N . ILE A 1 307 ? 38.262 -28.308 -15.816 1.00 67.31 307 ILE A N 1
ATOM 2538 C CA . ILE A 1 307 ? 37.503 -27.071 -16.053 1.00 67.31 307 ILE A CA 1
ATOM 2539 C C . ILE A 1 307 ? 36.060 -27.408 -16.441 1.00 67.31 307 ILE A C 1
ATOM 2541 O O . ILE A 1 307 ? 35.137 -26.838 -15.870 1.00 67.31 307 ILE A O 1
ATOM 2545 N N . MET A 1 308 ? 35.855 -28.396 -17.311 1.00 67.25 308 MET A N 1
ATOM 2546 C CA . MET A 1 308 ? 34.538 -28.876 -17.737 1.00 67.25 308 MET A CA 1
ATOM 2547 C C . MET A 1 308 ? 33.719 -29.463 -16.575 1.00 67.25 308 MET A C 1
ATOM 2549 O O . MET A 1 308 ? 32.561 -29.101 -16.377 1.00 67.25 308 MET A O 1
ATOM 2553 N N . ILE A 1 309 ? 34.330 -30.298 -15.726 1.00 69.81 309 ILE A N 1
ATOM 2554 C CA . ILE A 1 309 ? 33.688 -30.855 -14.520 1.00 69.81 309 ILE A CA 1
ATOM 2555 C C . ILE A 1 309 ? 33.303 -29.747 -13.526 1.00 69.81 309 ILE A C 1
ATOM 2557 O O . ILE A 1 309 ? 32.274 -29.842 -12.853 1.00 69.81 309 ILE A O 1
ATOM 2561 N N . ARG A 1 310 ? 34.109 -28.683 -13.422 1.00 57.16 310 ARG A N 1
ATOM 2562 C CA . ARG A 1 310 ? 33.809 -27.524 -12.566 1.00 57.16 310 ARG A CA 1
ATOM 2563 C C . ARG A 1 310 ? 32.737 -26.614 -13.168 1.00 57.16 310 ARG A C 1
ATOM 2565 O O . ARG A 1 310 ? 31.877 -26.165 -12.419 1.00 57.16 310 ARG A O 1
ATOM 2572 N N . ALA A 1 311 ? 32.747 -26.402 -14.481 1.00 53.81 311 ALA A N 1
ATOM 2573 C CA . ALA A 1 311 ? 31.735 -25.636 -15.205 1.00 53.81 311 ALA A CA 1
ATOM 2574 C C . ALA A 1 311 ? 30.355 -26.320 -15.160 1.00 53.81 311 ALA A C 1
ATOM 2576 O O . ALA A 1 311 ? 29.330 -25.650 -15.083 1.00 53.81 311 ALA A O 1
ATOM 2577 N N . ASN A 1 312 ? 30.310 -27.655 -15.106 1.00 54.66 312 ASN A N 1
ATOM 2578 C CA . ASN A 1 312 ? 29.055 -28.409 -15.021 1.00 54.66 312 ASN A CA 1
ATOM 2579 C C . ASN A 1 312 ? 28.394 -28.373 -13.619 1.00 54.66 312 ASN A C 1
ATOM 2581 O O . ASN A 1 312 ? 27.267 -28.838 -13.432 1.00 54.66 312 ASN A O 1
ATOM 2585 N N . LYS A 1 313 ? 29.052 -27.794 -12.600 1.00 53.88 313 LYS A N 1
ATOM 2586 C CA . LYS A 1 313 ? 28.393 -27.488 -11.321 1.00 53.88 313 LYS A CA 1
ATOM 2587 C C . LYS A 1 313 ? 27.575 -26.208 -11.478 1.00 53.88 313 LYS A C 1
ATOM 2589 O O . LYS A 1 313 ? 28.124 -25.113 -11.477 1.00 53.88 313 LYS A O 1
ATOM 2594 N N . ARG A 1 314 ? 26.247 -26.350 -11.569 1.00 48.84 314 ARG A N 1
ATOM 2595 C CA . ARG A 1 314 ? 25.312 -25.211 -11.584 1.00 48.84 314 ARG A CA 1
ATOM 2596 C C . ARG A 1 314 ? 25.598 -24.299 -10.388 1.00 48.84 314 ARG A C 1
ATOM 2598 O O . ARG A 1 314 ? 25.476 -24.736 -9.243 1.00 48.84 314 ARG A O 1
ATOM 2605 N N . PHE A 1 315 ? 25.971 -23.050 -10.655 1.00 46.84 315 PHE A N 1
ATOM 2606 C CA . PHE A 1 315 ? 26.107 -22.031 -9.620 1.00 46.84 315 PHE A CA 1
ATOM 2607 C C . PHE A 1 315 ? 24.736 -21.812 -8.979 1.00 46.84 315 PHE A C 1
ATOM 2609 O O . PHE A 1 315 ? 23.795 -21.364 -9.629 1.00 46.84 315 PHE A O 1
ATOM 2616 N N . LYS A 1 316 ? 24.608 -22.193 -7.710 1.00 45.81 316 LYS A N 1
ATOM 2617 C CA . LYS A 1 316 ? 23.399 -21.977 -6.923 1.00 45.81 316 LYS A CA 1
ATOM 2618 C C . LYS A 1 316 ? 23.544 -20.663 -6.169 1.00 45.81 316 LYS A C 1
ATOM 2620 O O . LYS A 1 316 ? 24.442 -20.530 -5.340 1.00 45.81 316 LYS A O 1
ATOM 2625 N N . PHE A 1 317 ? 22.660 -19.707 -6.433 1.00 38.81 317 PHE A N 1
ATOM 2626 C CA . PHE A 1 317 ? 22.529 -18.536 -5.574 1.00 38.81 317 PHE A CA 1
ATOM 2627 C C . PHE A 1 317 ? 21.786 -18.953 -4.304 1.00 38.81 317 PHE A C 1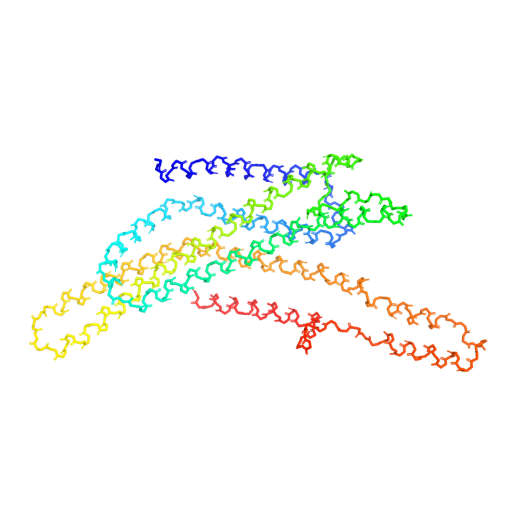
ATOM 2629 O O . PHE A 1 317 ? 20.566 -19.126 -4.305 1.00 38.81 317 PHE A O 1
ATOM 2636 N N . SER A 1 318 ? 22.544 -19.152 -3.226 1.00 38.19 318 SER A N 1
ATOM 2637 C CA . SER A 1 318 ? 21.972 -19.325 -1.896 1.00 38.19 318 SER A CA 1
ATOM 2638 C C . SER A 1 318 ? 21.883 -17.955 -1.222 1.00 38.19 318 SER A C 1
ATOM 2640 O O . SER A 1 318 ? 22.902 -17.275 -1.063 1.00 38.19 318 SER A O 1
ATOM 2642 N N . ALA A 1 319 ? 20.688 -17.545 -0.805 1.00 33.28 319 ALA A N 1
ATOM 2643 C CA . ALA A 1 319 ? 20.544 -16.403 0.086 1.00 33.28 319 ALA A CA 1
ATOM 2644 C C . ALA A 1 319 ? 21.043 -16.819 1.481 1.00 33.28 319 ALA A C 1
ATOM 2646 O O . ALA A 1 319 ? 20.424 -17.653 2.147 1.00 33.28 319 ALA A O 1
ATOM 2647 N N . TYR A 1 320 ? 22.187 -16.266 1.903 1.00 34.66 320 TYR A N 1
ATOM 2648 C CA . TYR A 1 320 ? 22.766 -16.447 3.245 1.00 34.66 320 TYR A CA 1
ATOM 2649 C C . TYR A 1 320 ? 23.030 -17.906 3.689 1.00 34.66 320 TYR A C 1
ATOM 2651 O O . TYR A 1 320 ? 23.147 -18.172 4.881 1.00 34.66 320 TYR A O 1
ATOM 2659 N N . GLY A 1 321 ? 23.141 -18.870 2.768 1.00 39.88 321 GLY A N 1
ATOM 2660 C CA . GLY A 1 321 ? 23.376 -20.283 3.104 1.00 39.88 321 GLY A CA 1
ATOM 2661 C C . GLY A 1 321 ? 22.133 -21.045 3.573 1.00 39.88 321 GLY A C 1
ATOM 2662 O O . GLY A 1 321 ? 22.240 -22.224 3.895 1.00 39.88 321 GLY A O 1
ATOM 2663 N N . VAL A 1 322 ? 20.963 -20.394 3.612 1.00 40.69 322 VAL A N 1
ATOM 2664 C CA . VAL A 1 322 ? 19.723 -20.969 4.167 1.00 40.69 322 VAL A CA 1
ATOM 2665 C C . VAL A 1 322 ? 18.726 -21.355 3.070 1.00 40.69 322 VAL A C 1
ATOM 2667 O O . VAL A 1 322 ? 17.988 -22.325 3.231 1.00 40.69 322 VAL A O 1
ATOM 2670 N N . PHE A 1 323 ? 18.715 -20.642 1.938 1.00 44.09 323 PHE A N 1
ATOM 2671 C CA . PHE A 1 323 ? 17.757 -20.883 0.854 1.00 44.09 323 PHE A CA 1
ATOM 2672 C C . PHE A 1 323 ? 18.424 -20.873 -0.521 1.00 44.09 323 PHE A C 1
ATOM 2674 O O . PHE A 1 323 ? 18.898 -19.830 -0.969 1.00 44.09 323 PHE A O 1
ATOM 2681 N N . ASP A 1 324 ? 18.393 -22.015 -1.213 1.00 47.50 324 ASP A N 1
ATOM 2682 C CA . ASP A 1 324 ? 18.656 -22.093 -2.652 1.00 47.50 324 ASP A CA 1
ATOM 2683 C C . ASP A 1 324 ? 17.469 -21.443 -3.387 1.00 47.50 324 ASP A C 1
ATOM 2685 O O . ASP A 1 324 ? 16.371 -22.011 -3.443 1.00 47.50 324 ASP A O 1
ATOM 2689 N N . LEU A 1 325 ? 17.670 -20.244 -3.943 1.00 49.62 325 LEU A N 1
ATOM 2690 C CA . LEU A 1 325 ? 16.664 -19.558 -4.758 1.00 49.62 325 LEU A CA 1
ATOM 2691 C C . LEU A 1 325 ? 16.532 -20.292 -6.097 1.00 49.62 325 LEU A C 1
ATOM 2693 O O . LEU A 1 325 ? 17.209 -19.991 -7.073 1.00 49.62 325 LEU A O 1
ATOM 2697 N N . ASN A 1 326 ? 15.682 -21.316 -6.115 1.00 53.41 326 ASN A N 1
ATOM 2698 C CA . ASN A 1 326 ? 15.406 -22.133 -7.290 1.00 53.41 326 ASN A CA 1
ATOM 2699 C C . ASN A 1 326 ? 13.925 -22.009 -7.690 1.00 53.41 326 ASN A C 1
ATOM 2701 O O . ASN A 1 326 ? 13.041 -21.908 -6.835 1.00 53.41 326 ASN A O 1
ATOM 2705 N N . ARG A 1 327 ? 13.643 -22.090 -8.995 1.00 50.06 327 ARG A N 1
ATOM 2706 C CA . ARG A 1 327 ? 12.300 -22.050 -9.607 1.00 50.06 327 ARG A CA 1
ATOM 2707 C C . ARG A 1 327 ? 11.217 -22.862 -8.858 1.00 50.06 327 ARG A C 1
ATOM 2709 O O . ARG A 1 327 ? 10.135 -22.316 -8.613 1.00 50.06 327 ARG A O 1
ATOM 2716 N N . PRO A 1 328 ? 11.452 -24.119 -8.418 1.00 57.06 328 PRO A N 1
ATOM 2717 C CA . PRO A 1 328 ? 10.465 -24.876 -7.642 1.00 57.06 328 PRO A CA 1
ATOM 2718 C C . PRO A 1 328 ? 10.163 -24.285 -6.255 1.00 57.06 328 PRO A C 1
ATOM 2720 O O . PRO A 1 328 ? 9.019 -24.365 -5.810 1.00 57.06 328 PRO A O 1
ATOM 2723 N N . HIS A 1 329 ? 11.134 -23.655 -5.586 1.00 55.25 329 HIS A N 1
ATOM 2724 C CA . HIS A 1 329 ? 10.926 -23.048 -4.266 1.00 55.25 329 HIS A CA 1
ATOM 2725 C C . HIS A 1 329 ? 10.089 -21.768 -4.348 1.00 55.25 329 HIS A C 1
ATOM 2727 O O . HIS A 1 329 ? 9.150 -21.606 -3.571 1.00 55.25 329 HIS A O 1
ATOM 2733 N N . MET A 1 330 ? 10.339 -20.910 -5.339 1.00 51.09 330 MET A N 1
ATOM 2734 C CA . MET A 1 330 ? 9.511 -19.717 -5.574 1.00 51.09 330 MET A CA 1
ATOM 2735 C C . MET A 1 330 ? 8.074 -20.096 -5.967 1.00 51.09 330 MET A C 1
ATOM 2737 O O . MET A 1 330 ? 7.108 -19.544 -5.440 1.00 51.09 330 MET A O 1
ATOM 2741 N N . THR A 1 331 ? 7.915 -21.131 -6.798 1.00 59.69 331 THR A N 1
ATOM 2742 C CA . THR A 1 331 ? 6.593 -21.679 -7.152 1.00 59.69 331 THR A CA 1
ATOM 2743 C C . THR A 1 331 ? 5.859 -22.245 -5.929 1.00 59.69 331 THR A C 1
ATOM 2745 O O . THR A 1 331 ? 4.642 -22.095 -5.811 1.00 59.69 331 THR A O 1
ATOM 2748 N N . GLN A 1 332 ? 6.575 -22.873 -4.989 1.00 66.75 332 GLN A N 1
ATOM 2749 C CA . GLN A 1 332 ? 5.994 -23.329 -3.723 1.00 66.75 332 GLN A CA 1
ATOM 2750 C C . GLN A 1 332 ? 5.522 -22.170 -2.845 1.00 66.75 332 GLN A C 1
ATOM 2752 O O . GLN A 1 332 ? 4.463 -22.291 -2.233 1.00 66.75 332 GLN A O 1
ATOM 2757 N N . ILE A 1 333 ? 6.266 -21.063 -2.788 1.00 66.81 333 ILE A N 1
ATOM 2758 C CA . ILE A 1 333 ? 5.863 -19.873 -2.029 1.00 66.81 333 ILE A CA 1
ATOM 2759 C C . ILE A 1 333 ? 4.555 -19.322 -2.599 1.00 66.81 333 ILE A C 1
ATOM 2761 O O . ILE A 1 333 ? 3.590 -19.190 -1.854 1.00 66.81 333 ILE A O 1
ATOM 2765 N N . ILE A 1 334 ? 4.464 -19.127 -3.919 1.00 62.62 334 ILE A N 1
ATOM 2766 C CA . ILE A 1 334 ? 3.229 -18.657 -4.570 1.00 62.62 334 ILE A CA 1
ATOM 2767 C C . ILE A 1 334 ? 2.063 -19.621 -4.327 1.00 62.62 334 ILE A C 1
ATOM 2769 O O . ILE A 1 334 ? 0.982 -19.188 -3.931 1.00 62.62 334 ILE A O 1
ATOM 2773 N N . LYS A 1 335 ? 2.269 -20.933 -4.515 1.00 66.56 335 LYS A N 1
ATOM 2774 C CA . LYS A 1 335 ? 1.228 -21.946 -4.266 1.00 66.56 335 LYS A CA 1
ATOM 2775 C C . LYS A 1 335 ? 0.736 -21.920 -2.822 1.00 66.56 335 LYS A C 1
ATOM 2777 O O . LYS A 1 335 ? -0.461 -22.062 -2.591 1.00 66.56 335 LYS A O 1
ATOM 2782 N N . ARG A 1 336 ? 1.633 -21.721 -1.854 1.00 64.06 336 ARG A N 1
ATOM 2783 C CA . ARG A 1 336 ? 1.267 -21.596 -0.437 1.00 64.06 336 ARG A CA 1
ATOM 2784 C C . ARG A 1 336 ? 0.488 -20.311 -0.180 1.00 64.06 336 ARG A C 1
ATOM 2786 O O . ARG A 1 336 ? -0.550 -20.378 0.466 1.00 64.06 336 ARG A O 1
ATOM 2793 N N . THR A 1 337 ? 0.918 -19.178 -0.730 1.00 56.91 337 THR A N 1
ATOM 2794 C CA . THR A 1 337 ? 0.208 -17.895 -0.597 1.00 56.91 337 THR A CA 1
ATOM 2795 C C . THR A 1 337 ? -1.198 -17.958 -1.205 1.00 56.91 337 THR A C 1
ATOM 2797 O O . THR A 1 337 ? -2.162 -17.544 -0.565 1.00 56.91 337 THR A O 1
ATOM 2800 N N . LEU A 1 338 ? -1.348 -18.554 -2.394 1.00 60.41 338 LEU A N 1
ATOM 2801 C CA . LEU A 1 338 ? -2.651 -18.782 -3.033 1.00 60.41 338 LEU A CA 1
ATOM 2802 C C . LEU A 1 338 ? -3.517 -19.797 -2.270 1.00 60.41 338 LEU A C 1
ATOM 2804 O O . LEU A 1 338 ? -4.730 -19.612 -2.177 1.00 60.41 338 LEU A O 1
ATOM 2808 N N . GLY A 1 339 ? -2.907 -20.835 -1.690 1.00 65.25 339 GLY A N 1
ATOM 2809 C CA . GLY A 1 339 ? -3.585 -21.803 -0.824 1.00 65.25 339 GLY A CA 1
ATOM 2810 C C . GLY A 1 339 ? -4.133 -21.167 0.458 1.00 65.25 339 GLY A C 1
ATOM 2811 O O . GLY A 1 339 ? -5.284 -21.394 0.824 1.00 65.25 339 GLY A O 1
ATOM 2812 N N . TYR A 1 340 ? -3.353 -20.298 1.110 1.00 57.47 340 TYR A N 1
ATOM 2813 C CA . TYR A 1 340 ? -3.825 -19.525 2.263 1.00 57.47 340 TYR A CA 1
ATOM 2814 C C . TYR A 1 340 ? -4.975 -18.583 1.893 1.00 57.47 340 TYR A C 1
ATOM 2816 O O . TYR A 1 340 ? -5.915 -18.432 2.668 1.00 57.47 340 TYR A O 1
ATOM 2824 N N . LEU A 1 341 ? -4.939 -17.993 0.697 1.00 46.81 341 LEU A N 1
ATOM 2825 C CA . LEU A 1 341 ? -5.990 -17.115 0.183 1.00 46.81 341 LEU A CA 1
ATOM 2826 C C . LEU A 1 341 ? -7.306 -17.865 -0.061 1.00 46.81 341 LEU A C 1
ATOM 2828 O O . LEU A 1 341 ? -8.376 -17.360 0.277 1.00 46.81 341 LEU A O 1
ATOM 2832 N N . THR A 1 342 ? -7.238 -19.081 -0.605 1.00 65.38 342 THR A N 1
ATOM 2833 C CA . THR A 1 342 ? -8.427 -19.929 -0.791 1.00 65.38 342 THR A CA 1
ATOM 2834 C C . THR A 1 342 ? -9.013 -20.376 0.547 1.00 65.38 342 THR A C 1
ATOM 2836 O O . THR A 1 342 ? -10.230 -20.340 0.712 1.00 65.38 342 THR A O 1
ATOM 2839 N N . LEU A 1 343 ? -8.164 -20.692 1.530 1.00 60.62 343 LEU A N 1
ATOM 2840 C CA . LEU A 1 343 ? -8.588 -20.977 2.904 1.00 60.62 343 LEU A CA 1
ATOM 2841 C C . LEU A 1 343 ? -9.264 -19.770 3.566 1.00 60.62 343 LEU A C 1
ATOM 2843 O O . LEU A 1 343 ? -10.383 -19.894 4.051 1.00 60.62 343 LEU A O 1
ATOM 2847 N N . LEU A 1 344 ? -8.645 -18.588 3.535 1.00 47.91 344 LEU A N 1
ATOM 2848 C CA . LEU A 1 344 ? -9.222 -17.352 4.086 1.00 47.91 344 LEU A CA 1
ATOM 2849 C C . LEU A 1 344 ? -10.576 -17.006 3.454 1.00 47.91 344 LEU A C 1
ATOM 2851 O O . LEU A 1 344 ? -11.480 -16.554 4.152 1.00 47.91 344 LEU A O 1
ATOM 2855 N N . ARG A 1 345 ? -10.738 -17.262 2.152 1.00 50.53 345 ARG A N 1
ATOM 2856 C CA . ARG A 1 345 ? -12.009 -17.065 1.447 1.00 50.53 345 ARG A CA 1
ATOM 2857 C C . ARG A 1 345 ? -13.083 -18.077 1.849 1.00 50.53 345 ARG A C 1
ATOM 2859 O O . ARG A 1 345 ? -14.251 -17.741 1.754 1.00 50.53 345 ARG A O 1
ATOM 2866 N N . SER A 1 346 ? -12.706 -19.274 2.301 1.00 58.88 346 SER A N 1
ATOM 2867 C CA . SER A 1 346 ? -13.655 -20.291 2.784 1.00 58.88 346 SER A CA 1
ATOM 2868 C C . SER A 1 346 ? -14.206 -20.013 4.189 1.00 58.88 346 SER A C 1
ATOM 2870 O O . SER A 1 346 ? -15.224 -20.582 4.566 1.00 58.88 346 SER A O 1
ATOM 2872 N N . PHE A 1 347 ? -13.548 -19.133 4.955 1.00 58.94 347 PHE A N 1
ATOM 2873 C CA . PHE A 1 347 ? -13.994 -18.700 6.285 1.00 58.94 347 PHE A CA 1
ATOM 2874 C C . PHE A 1 347 ? -14.818 -17.399 6.266 1.00 58.94 347 PHE A C 1
ATOM 2876 O O . PHE A 1 347 ? -15.286 -16.965 7.320 1.00 58.94 347 PHE A O 1
ATOM 2883 N N . SER A 1 348 ? -14.972 -16.767 5.096 1.00 41.59 348 SER A N 1
ATOM 2884 C CA . SER A 1 348 ? -15.862 -15.623 4.852 1.00 41.59 348 SER A CA 1
ATOM 2885 C C . SER A 1 348 ? -17.126 -16.079 4.147 1.00 41.59 348 SER A C 1
ATOM 2887 O O . SER A 1 348 ? -18.090 -15.282 4.244 1.00 41.59 348 SER A O 1
#

Secondary structure (DSSP, 8-state):
--HHHHHHHHHHHHHHHHHHHHHHHHHHHTSS-TTHHHH-HHHHHHHHHHHHHHHHHHHHHHHHHHTHHHHHHHHHHHHHHHHHHHHHHTT-HHHHHHHHHHHHHHHHHHHHHHHHHHHHHTHHHHHHHHHHHHHHTT------TT--SS----SS-TTSHHHHHHHHHHHHHHHHHHHHHHHHHHHHHHHHHHHHHHHHHHHHHHHHHHHHHTTS-----HHHHHHHHHHHHHHHHHHHHHHHHHHHHHHHHHHHHHHHHHHHHHHHHHHHHHHTTHHHHHHHHHHHHTS-GGGS-HHHHHHHHHHHHHHTS----EETTTEE--HHHHHHHHHHHHHHHHHHHHT-

Organism: Cotesia glomerata (NCBI:txid32391)

InterPro domains:
  IPR004117 Olfactory receptor, insect [PF02949] (44-267)
  IPR004117 Olfactory receptor, insect [PTHR21137] (35-268)

Radius of gyration: 29.42 Å; chains: 1; bounding box: 77×62×82 Å

Sequence (348 aa):
MTFEEIWSIEFAVFKLIGISLSHALVSGYCKPSLLDWFDDIYHAAEVFSLILSVLLSIIKASALWICQRNLLEIIKDFHNLWSYSETKLTSKSDINGFIKRSKIMIKCYCYAIVSLGFSYALRPYFTILIHYVKILFNASSYINNSMTIFPIKYPLDSDAMYKYILLILYEQWIVYYGLIFWTACDILYIQLITNLSINLMVLSDDIRSLNRFRSTKYNYNVQDFITRIVERHRYILSIFYKINTLYRPIFTFTLLLNGLDLCCCIFTSDKEFSSGHCDGNVKLSDSIYGLKWEDYDVKLVKMLIMIMIRANKRFKFSAYGVFDLNRPHMTQIIKRTLGYLTLLRSFS